Protein AF-A0A535V116-F1 (afdb_monomer_lite)

Secondary structure (DSSP, 8-state):
--SHHHHHHHHHHHHHHHHHHHHHHHHHHHHHHHHHH-TTHHHHHHHHHHS--TTS-HHIIIIIHHHHHHSHHHHHHHHHHHHHHHHHHHHHHHHHHHH-SSSPPHHHHHHHHHHHHHHHHHHHHHHHHHTPPPTTS---TTT-PPPHHHHHHHHHHHHHHHHHHHHHHHHHHTS---S-SSGGGSS--

Sequence (189 aa):
MSRVDGASQTAGTSAGLTGLMGLQAWVWSASVLPKVTSATFLTGFVRFVGTAPPTRPAIYSHLVTPIVLAAPALFAVGALVTELALAVTFIAATLALLRHRGSAPRRVLLAGTVASLIAAGFALNLALLAGDAAPWTLGDPFASGVAIEYLLVGLSLVTAGCAFTTIRASARQHAPARADRDWWMADTA

pLDDT: mean 84.59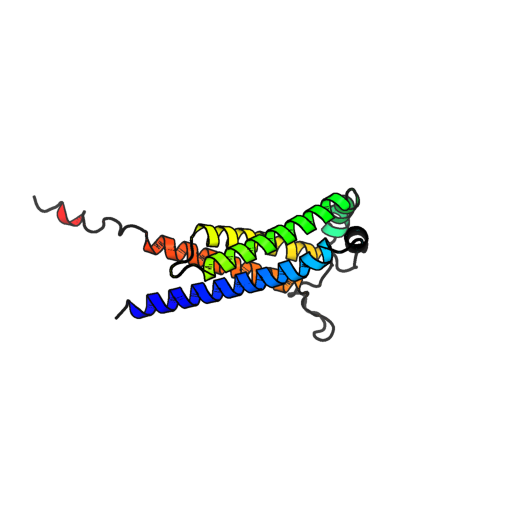, std 13.77, range [46.28, 98.31]

Foldseek 3Di:
DPPVVVVVVQVVLLVVLLVLLVVQLVVLCVVQVCLVPDPCNLVVQLVLLVDADPLQDPCSVPPVSVVCNVPVVVVSVVLNVLSVVLNVLSVVLSVQSVPDPDQRDLVSLVSLLVSLVSQLVSLVVSCNSNSQDDPPDDDDPVPHDHPVSNVSNVSSVVSNVSSVVSSVVVVVVPPPPPPPPPPVVPPDD

Structure (mmCIF, N/CA/C/O backbone):
data_AF-A0A535V116-F1
#
_entry.id   AF-A0A535V116-F1
#
loop_
_atom_site.group_PDB
_atom_site.id
_atom_site.type_symbol
_atom_site.label_atom_id
_atom_site.label_alt_id
_atom_site.label_comp_id
_atom_site.label_asym_id
_atom_site.label_entity_id
_atom_site.label_seq_id
_atom_site.pdbx_PDB_ins_code
_atom_site.Cartn_x
_atom_site.Cartn_y
_atom_site.Cartn_z
_atom_site.occupancy
_atom_site.B_iso_or_equiv
_atom_site.auth_seq_id
_atom_site.auth_comp_id
_atom_site.auth_asym_id
_atom_site.auth_atom_id
_atom_site.pdbx_PDB_model_num
ATOM 1 N N . MET A 1 1 ? -9.828 0.625 41.534 1.00 46.28 1 MET A N 1
ATOM 2 C CA . MET A 1 1 ? -9.164 1.678 40.730 1.00 46.28 1 MET A CA 1
ATOM 3 C C . MET A 1 1 ? -8.655 1.197 39.355 1.00 46.28 1 MET A C 1
ATOM 5 O O . MET A 1 1 ? -7.898 1.926 38.750 1.00 46.28 1 MET A O 1
ATOM 9 N N . SER A 1 2 ? -9.110 0.068 38.778 1.00 53.41 2 SER A N 1
ATOM 10 C CA . SER A 1 2 ? -8.564 -0.472 37.504 1.00 53.41 2 SER A CA 1
ATOM 11 C C . SER A 1 2 ? -9.418 -0.257 36.236 1.00 53.41 2 SER A C 1
ATOM 13 O O . SER A 1 2 ? -9.036 -0.701 35.158 1.00 53.41 2 SER A O 1
ATOM 15 N N . ARG A 1 3 ? -10.596 0.382 36.328 1.00 48.62 3 ARG A N 1
ATOM 16 C CA . ARG A 1 3 ? -11.513 0.554 35.175 1.00 48.62 3 ARG A CA 1
ATOM 17 C C . ARG A 1 3 ? -11.256 1.807 34.335 1.00 48.62 3 ARG A C 1
ATOM 19 O O . ARG A 1 3 ? -11.639 1.824 33.170 1.00 48.62 3 ARG A O 1
ATOM 26 N N . VAL A 1 4 ? -10.632 2.835 34.909 1.00 51.91 4 VAL A N 1
ATOM 27 C CA . VAL A 1 4 ? -10.403 4.121 34.224 1.00 51.91 4 VAL A CA 1
ATOM 28 C C . VAL A 1 4 ? -9.277 4.000 33.189 1.00 51.91 4 VAL A C 1
ATOM 30 O O . VAL A 1 4 ? -9.381 4.574 32.108 1.00 51.91 4 VAL A O 1
ATOM 33 N N . ASP A 1 5 ? -8.282 3.149 33.450 1.00 54.78 5 ASP A N 1
ATOM 34 C CA . ASP A 1 5 ? -7.136 2.943 32.553 1.00 54.78 5 ASP A CA 1
ATOM 35 C C . ASP A 1 5 ? -7.498 2.142 31.291 1.00 54.78 5 ASP A C 1
ATOM 37 O O . ASP A 1 5 ? -6.928 2.349 30.222 1.00 54.78 5 ASP A O 1
ATOM 41 N N . GLY A 1 6 ? -8.491 1.250 31.378 1.00 53.47 6 GLY A N 1
ATOM 42 C CA . GLY A 1 6 ? -8.913 0.429 30.239 1.00 53.47 6 GLY A CA 1
ATOM 43 C C . GLY A 1 6 ? -9.610 1.235 29.138 1.00 53.47 6 GLY A C 1
ATOM 44 O O . GLY A 1 6 ? -9.363 1.009 27.954 1.00 53.47 6 GLY A O 1
ATOM 45 N N . ALA A 1 7 ? -10.455 2.201 29.512 1.00 55.31 7 ALA A N 1
ATOM 46 C CA . ALA A 1 7 ? -11.225 2.994 28.554 1.00 55.31 7 ALA A CA 1
ATOM 47 C C . ALA A 1 7 ? -10.336 3.971 27.763 1.00 55.31 7 ALA A C 1
ATOM 49 O O . ALA A 1 7 ? -10.435 4.042 26.535 1.00 55.31 7 ALA A O 1
ATOM 50 N N . SER A 1 8 ? -9.412 4.661 28.440 1.00 56.56 8 SER A N 1
ATOM 51 C CA . SER A 1 8 ? -8.466 5.594 27.811 1.00 56.56 8 SER A CA 1
ATOM 52 C C . SER A 1 8 ? -7.492 4.879 26.866 1.00 56.56 8 SER A C 1
ATOM 54 O O . SER A 1 8 ? -7.242 5.352 25.756 1.00 56.56 8 SER A O 1
ATOM 56 N N . GLN A 1 9 ? -7.021 3.688 27.245 1.00 58.50 9 GLN A N 1
ATOM 57 C CA . GLN A 1 9 ? -6.108 2.887 26.429 1.00 58.50 9 GLN A CA 1
ATOM 58 C C . GLN A 1 9 ? -6.794 2.307 25.176 1.00 58.50 9 GLN A C 1
ATOM 60 O O . GLN A 1 9 ? -6.197 2.276 24.096 1.00 58.50 9 GLN A O 1
ATOM 65 N N . THR A 1 10 ? -8.076 1.925 25.264 1.00 60.00 10 THR A N 1
ATOM 66 C CA . THR A 1 10 ? -8.848 1.495 24.082 1.00 60.00 10 THR A CA 1
ATOM 67 C C . THR A 1 10 ? -9.146 2.638 23.109 1.00 60.00 10 THR A C 1
ATOM 69 O O . THR A 1 10 ? -9.012 2.443 21.901 1.00 60.00 10 THR A O 1
ATOM 72 N N . ALA A 1 11 ? -9.469 3.835 23.612 1.00 58.94 11 ALA A N 1
ATOM 73 C CA . ALA A 1 11 ? -9.757 5.008 22.786 1.00 58.94 11 ALA A CA 1
ATOM 74 C C . ALA A 1 11 ? -8.509 5.540 22.052 1.00 58.94 11 ALA A C 1
ATOM 76 O O . ALA A 1 11 ? -8.579 5.875 20.866 1.00 58.94 11 ALA A O 1
ATOM 77 N N . GLY A 1 12 ? -7.349 5.558 22.721 1.00 61.91 12 GLY A N 1
ATOM 78 C CA . GLY A 1 12 ? -6.074 5.936 22.099 1.00 61.91 12 GLY A CA 1
ATOM 79 C C . GLY A 1 12 ? -5.654 4.976 20.980 1.00 61.91 12 GLY A C 1
ATOM 80 O O . GLY A 1 12 ? -5.232 5.409 19.908 1.00 61.91 12 GLY A O 1
ATOM 81 N N . THR A 1 13 ? -5.863 3.671 21.185 1.00 72.12 13 THR A N 1
ATOM 82 C CA . THR A 1 13 ? -5.554 2.634 20.183 1.00 72.12 13 THR A CA 1
ATOM 83 C C . THR A 1 13 ? -6.445 2.757 18.942 1.00 72.12 13 THR A C 1
ATOM 85 O O . THR A 1 13 ? -5.958 2.647 17.815 1.00 72.12 13 THR A O 1
ATOM 88 N N . SER A 1 14 ? -7.742 3.044 19.118 1.00 77.62 14 SER A N 1
ATOM 89 C CA . SER A 1 14 ? -8.665 3.226 17.992 1.00 77.62 14 SER A CA 1
ATOM 90 C C . SER A 1 14 ? -8.396 4.506 17.202 1.00 77.62 14 SER A C 1
ATOM 92 O O . SER A 1 14 ? -8.470 4.480 15.975 1.00 77.62 14 SER A O 1
ATOM 94 N N . ALA A 1 15 ? -8.046 5.611 17.871 1.00 86.69 15 ALA A N 1
ATOM 95 C CA . ALA A 1 15 ? -7.714 6.868 17.202 1.00 86.69 15 ALA A CA 1
ATOM 96 C C . ALA A 1 15 ? -6.428 6.740 16.371 1.00 86.69 15 ALA A C 1
ATOM 98 O O . ALA A 1 15 ? -6.422 7.102 15.195 1.00 86.69 15 ALA A O 1
ATOM 99 N N . GLY A 1 16 ? -5.375 6.141 16.943 1.00 90.88 16 GLY A N 1
ATOM 100 C CA . GLY A 1 16 ? -4.120 5.887 16.232 1.00 90.88 16 GLY A CA 1
ATOM 101 C C . GLY A 1 16 ? -4.317 5.004 15.000 1.00 90.88 16 GLY A C 1
ATOM 102 O O . GLY A 1 16 ? -3.871 5.358 13.911 1.00 90.88 16 GLY A O 1
ATOM 103 N N . LEU A 1 17 ? -5.058 3.898 15.132 1.00 92.75 17 LEU A N 1
ATOM 104 C CA . LEU A 1 17 ? -5.332 3.012 13.999 1.00 92.75 17 LEU A CA 1
ATOM 105 C C . LEU A 1 17 ? -6.174 3.691 12.911 1.00 92.75 17 LEU A C 1
ATOM 107 O O . LEU A 1 17 ? -5.908 3.506 11.726 1.00 92.75 17 LEU A O 1
ATOM 111 N N . THR A 1 18 ? -7.157 4.502 13.306 1.00 94.56 18 THR A N 1
ATOM 112 C CA . THR A 1 18 ? -7.961 5.292 12.362 1.00 94.56 18 THR A CA 1
ATOM 113 C C . THR A 1 18 ? -7.086 6.286 11.602 1.00 94.56 18 THR A C 1
ATOM 115 O O . THR A 1 18 ? -7.211 6.393 10.387 1.00 94.56 18 THR A O 1
ATOM 118 N N . GLY A 1 19 ? -6.163 6.963 12.292 1.00 95.69 19 GLY A N 1
ATOM 119 C CA . GLY A 1 19 ? -5.195 7.865 11.668 1.00 95.69 19 GLY A CA 1
ATOM 120 C C . GLY A 1 19 ? -4.280 7.149 10.674 1.00 95.69 19 GLY A C 1
ATOM 121 O O . GLY A 1 19 ? -4.116 7.618 9.552 1.00 95.69 19 GLY A O 1
ATOM 122 N N . LEU A 1 20 ? -3.745 5.981 11.044 1.00 96.44 20 LEU A N 1
ATOM 123 C CA . LEU A 1 20 ? -2.908 5.162 10.160 1.00 96.44 20 LEU A CA 1
ATOM 124 C C . LEU A 1 20 ? -3.665 4.708 8.903 1.00 96.44 20 LEU A C 1
ATOM 126 O O . LEU A 1 20 ? -3.156 4.845 7.792 1.00 96.44 20 LEU A O 1
ATOM 130 N N . MET A 1 21 ? -4.893 4.203 9.062 1.00 96.31 21 MET A N 1
ATOM 131 C CA . MET A 1 21 ? -5.732 3.806 7.926 1.00 96.31 21 MET A CA 1
ATOM 132 C C . MET A 1 21 ? -6.120 5.005 7.057 1.00 96.31 21 MET A C 1
ATOM 134 O O . MET A 1 21 ? -6.103 4.889 5.834 1.00 96.31 21 MET A O 1
ATOM 138 N N . GLY A 1 22 ? -6.405 6.160 7.663 1.00 97.00 22 GLY A N 1
ATOM 139 C CA . GLY A 1 22 ? -6.722 7.392 6.944 1.00 97.00 22 GLY A CA 1
ATOM 140 C C . GLY A 1 22 ? -5.535 7.925 6.145 1.00 97.00 22 GLY A C 1
ATOM 141 O O . GLY A 1 22 ? -5.697 8.339 4.999 1.00 97.00 22 GLY A O 1
ATOM 142 N N . LEU A 1 23 ? -4.327 7.847 6.705 1.00 97.69 23 LEU A N 1
ATOM 143 C CA . LEU A 1 23 ? -3.102 8.208 5.996 1.00 97.69 23 LEU A CA 1
ATOM 144 C C . LEU A 1 23 ? -2.860 7.278 4.803 1.00 97.69 23 LEU A C 1
ATOM 146 O O . LEU A 1 23 ? -2.592 7.754 3.703 1.00 97.69 23 LEU A O 1
ATOM 150 N N . GLN A 1 24 ? -3.009 5.963 4.989 1.00 97.62 24 GLN A N 1
ATOM 151 C CA . GLN A 1 24 ? -2.906 5.013 3.880 1.00 97.62 24 GLN A CA 1
ATOM 152 C C . GLN A 1 24 ? -3.973 5.270 2.810 1.00 97.62 24 GLN A C 1
ATOM 154 O O . GLN A 1 24 ? -3.652 5.290 1.624 1.00 97.62 24 GLN A O 1
ATOM 159 N N . ALA A 1 25 ? -5.221 5.533 3.209 1.00 97.50 25 ALA A N 1
ATOM 160 C CA . ALA A 1 25 ? -6.294 5.904 2.291 1.00 97.50 25 ALA A CA 1
ATOM 161 C C . ALA A 1 25 ? -5.900 7.103 1.421 1.00 97.50 25 ALA A C 1
ATOM 163 O O . ALA A 1 25 ? -6.076 7.062 0.203 1.00 97.50 25 ALA A O 1
ATOM 164 N N . TRP A 1 26 ? -5.327 8.141 2.034 1.00 97.50 26 TRP A N 1
ATOM 165 C CA . TRP A 1 26 ? -4.846 9.317 1.319 1.00 97.50 26 TRP A CA 1
ATOM 166 C C . TRP A 1 26 ? -3.710 8.979 0.346 1.00 97.50 26 TRP A C 1
ATOM 168 O O . TRP A 1 26 ? -3.831 9.310 -0.832 1.00 97.50 26 TRP A O 1
ATOM 178 N N . VAL A 1 27 ? -2.657 8.274 0.784 1.00 96.69 27 VAL A N 1
ATOM 179 C CA . VAL A 1 27 ? -1.508 7.960 -0.086 1.00 96.69 27 VAL A CA 1
ATOM 180 C C . VAL A 1 27 ? -1.918 7.100 -1.282 1.00 96.69 27 VAL A C 1
ATOM 182 O O . VAL A 1 27 ? -1.585 7.434 -2.419 1.00 96.69 27 VAL A O 1
ATOM 185 N N . TRP A 1 28 ? -2.665 6.016 -1.056 1.00 96.75 28 TRP A N 1
ATOM 186 C CA . TRP A 1 28 ? -3.085 5.130 -2.146 1.00 96.75 28 TRP A CA 1
ATOM 187 C C . TRP A 1 28 ? -4.027 5.845 -3.121 1.00 96.75 28 TRP A C 1
ATOM 189 O O . TRP A 1 28 ? -3.898 5.666 -4.330 1.00 96.75 28 TRP A O 1
ATOM 199 N N . SER A 1 29 ? -4.907 6.725 -2.629 1.00 97.06 29 SER A N 1
ATOM 200 C CA . SER A 1 29 ? -5.761 7.555 -3.492 1.00 97.06 29 SER A CA 1
ATOM 201 C C . SER A 1 29 ? -4.942 8.548 -4.320 1.00 97.06 29 SER A C 1
ATOM 203 O O . SER A 1 29 ? -5.137 8.655 -5.529 1.00 97.06 29 SER A O 1
ATOM 205 N N . ALA A 1 30 ? -4.001 9.253 -3.688 1.00 95.81 30 ALA A N 1
ATOM 206 C CA . ALA A 1 30 ? -3.132 10.218 -4.356 1.00 95.81 30 ALA A CA 1
ATOM 207 C C . ALA A 1 30 ? -2.232 9.555 -5.414 1.00 95.81 30 ALA A C 1
ATOM 209 O O . ALA A 1 30 ? -1.964 10.160 -6.448 1.00 95.81 30 ALA A O 1
ATOM 210 N N . SER A 1 31 ? -1.814 8.306 -5.184 1.00 93.75 31 SER A N 1
ATOM 211 C CA . SER A 1 31 ? -1.026 7.513 -6.134 1.00 93.75 31 SER A CA 1
ATOM 212 C C . SER A 1 31 ? -1.856 7.017 -7.326 1.00 93.75 31 SER A C 1
ATOM 214 O O . SER A 1 31 ? -1.404 7.094 -8.471 1.00 93.75 31 SER A O 1
ATOM 216 N N . VAL A 1 32 ? -3.082 6.533 -7.083 1.00 94.94 32 VAL A N 1
ATOM 217 C CA . VAL A 1 32 ? -3.891 5.875 -8.122 1.00 94.94 32 VAL A CA 1
ATOM 218 C C . VAL A 1 32 ? -4.666 6.856 -9.003 1.00 94.94 32 VAL A C 1
ATOM 220 O O . VAL A 1 32 ? -4.803 6.622 -10.204 1.00 94.94 32 VAL A O 1
ATOM 223 N N . LEU A 1 33 ? -5.155 7.973 -8.450 1.00 94.62 33 LEU A N 1
ATOM 224 C CA . LEU A 1 33 ? -6.002 8.921 -9.186 1.00 94.62 33 LEU A CA 1
ATOM 225 C C . LEU A 1 33 ? -5.336 9.464 -10.464 1.00 94.62 33 LEU A C 1
ATOM 227 O O . LEU A 1 33 ? -5.988 9.427 -11.510 1.00 94.62 33 LEU A O 1
ATOM 231 N N . PRO A 1 34 ? -4.055 9.888 -10.455 1.00 93.75 34 PRO A N 1
ATOM 232 C CA . PRO A 1 34 ? -3.377 10.326 -11.676 1.00 93.75 34 PRO A CA 1
ATOM 233 C C . PRO A 1 34 ? -3.198 9.205 -12.707 1.00 93.75 34 PRO A C 1
ATOM 235 O O . PRO A 1 34 ? -3.152 9.470 -13.905 1.00 93.75 34 PRO A O 1
ATOM 238 N N . LYS A 1 35 ? -3.090 7.945 -12.266 1.00 92.38 35 LYS A N 1
ATOM 239 C CA . LYS A 1 35 ? -2.903 6.788 -13.156 1.00 92.38 35 LYS A CA 1
ATOM 240 C C . LYS A 1 35 ? -4.200 6.420 -13.870 1.00 92.38 35 LYS A C 1
ATOM 242 O O . LYS A 1 35 ? -4.166 6.115 -15.056 1.00 92.38 35 LYS A O 1
ATOM 247 N N . VAL A 1 36 ? -5.335 6.505 -13.172 1.00 91.25 36 VAL A N 1
ATOM 248 C CA . VAL A 1 36 ? -6.669 6.243 -13.744 1.00 91.25 36 VAL A CA 1
ATOM 249 C C . VAL A 1 36 ? -7.048 7.289 -14.794 1.00 91.25 36 VAL A C 1
ATOM 251 O O . VAL A 1 36 ? -7.691 6.954 -15.785 1.00 91.25 36 VAL A O 1
ATOM 254 N N . THR A 1 37 ? -6.656 8.549 -14.601 1.00 91.31 37 THR A N 1
ATOM 255 C CA . THR A 1 37 ? -6.991 9.643 -15.527 1.00 91.31 37 THR A CA 1
ATOM 256 C C . THR A 1 37 ? -5.973 9.827 -16.653 1.00 91.31 37 THR A C 1
ATOM 258 O O . THR A 1 37 ? -6.230 10.575 -17.597 1.00 91.31 37 THR A O 1
ATOM 261 N N . SER A 1 38 ? -4.823 9.151 -16.588 1.00 91.69 38 SER A N 1
ATOM 262 C CA . SER A 1 38 ? -3.748 9.310 -17.563 1.00 91.69 38 SER A CA 1
ATOM 263 C C . SER A 1 38 ? -3.908 8.387 -18.771 1.00 91.69 38 SER A C 1
ATOM 265 O O . SER A 1 38 ? -3.811 7.165 -18.666 1.00 91.69 38 SER A O 1
ATOM 267 N N . ALA A 1 39 ? -4.008 8.987 -19.960 1.00 88.56 39 ALA A N 1
ATOM 268 C CA . ALA A 1 39 ? -3.943 8.264 -21.232 1.00 88.56 39 ALA A CA 1
ATOM 269 C C . ALA A 1 39 ? -2.557 7.643 -21.510 1.00 88.56 39 ALA A C 1
ATOM 271 O O . ALA A 1 39 ? -2.424 6.786 -22.381 1.00 88.56 39 ALA A O 1
ATOM 272 N N . THR A 1 40 ? -1.512 8.063 -20.788 1.00 92.19 40 THR A N 1
ATOM 273 C CA . THR A 1 40 ? -0.124 7.631 -21.012 1.00 92.19 40 THR A CA 1
ATOM 274 C C . THR A 1 40 ? 0.389 6.654 -19.957 1.00 92.19 40 THR A C 1
ATOM 276 O O . THR A 1 40 ? 1.545 6.236 -20.041 1.00 92.19 40 THR A O 1
ATOM 279 N N . PHE A 1 41 ? -0.448 6.243 -18.995 1.00 90.56 41 PHE A N 1
ATOM 280 C CA . PHE A 1 41 ? -0.046 5.345 -17.909 1.00 90.56 41 PHE A CA 1
ATOM 281 C C . PHE A 1 41 ? 0.588 4.048 -18.423 1.00 90.56 41 PHE A C 1
ATOM 283 O O . PHE A 1 41 ? 1.672 3.688 -17.975 1.00 90.56 41 PHE A O 1
ATOM 290 N N . LEU A 1 42 ? -0.030 3.384 -19.407 1.00 90.44 42 LEU A N 1
ATOM 291 C CA . LEU A 1 42 ? 0.494 2.130 -19.958 1.00 90.44 42 LEU A CA 1
ATOM 292 C C . LEU A 1 42 ? 1.893 2.310 -20.567 1.00 90.44 42 LEU A C 1
ATOM 294 O O . LEU A 1 42 ? 2.805 1.540 -20.271 1.00 90.44 42 LEU A O 1
ATOM 298 N N . THR A 1 43 ? 2.082 3.350 -21.379 1.00 91.19 43 THR A N 1
ATOM 299 C CA . THR A 1 43 ? 3.380 3.658 -21.993 1.00 91.19 43 THR A CA 1
ATOM 300 C C . THR A 1 43 ? 4.428 4.009 -20.935 1.00 91.19 43 THR A C 1
ATOM 302 O O . THR A 1 43 ? 5.577 3.578 -21.033 1.00 91.19 43 THR A O 1
ATOM 305 N N . GLY A 1 44 ? 4.034 4.753 -19.897 1.00 90.12 44 GLY A N 1
ATOM 306 C CA . GLY A 1 44 ? 4.884 5.057 -18.747 1.00 90.12 44 GLY A CA 1
ATOM 307 C C . GLY A 1 44 ? 5.283 3.804 -17.965 1.00 90.12 44 GLY A C 1
ATOM 308 O O . GLY A 1 44 ? 6.455 3.644 -17.637 1.00 90.12 44 GLY A O 1
ATOM 309 N N . PHE A 1 45 ? 4.344 2.883 -17.742 1.00 89.88 45 PHE A N 1
ATOM 310 C CA . PHE A 1 45 ? 4.577 1.616 -17.051 1.00 89.88 45 PHE A CA 1
ATOM 311 C C . PHE A 1 45 ? 5.553 0.718 -17.818 1.00 89.88 45 PHE A C 1
ATOM 313 O O . PHE A 1 45 ? 6.522 0.231 -17.241 1.00 89.88 45 PHE A O 1
ATOM 320 N N . VAL A 1 46 ? 5.353 0.550 -19.131 1.00 89.94 46 VAL A N 1
ATOM 321 C CA . VAL A 1 46 ? 6.281 -0.204 -19.995 1.00 89.94 46 VAL A CA 1
ATOM 322 C C . VAL A 1 46 ? 7.685 0.381 -19.911 1.00 89.94 46 VAL A C 1
ATOM 324 O O . VAL A 1 46 ? 8.651 -0.362 -19.742 1.00 89.94 46 VAL A O 1
ATOM 327 N N . ARG A 1 47 ? 7.803 1.713 -19.998 1.00 90.25 47 ARG A N 1
ATOM 328 C CA . ARG A 1 47 ? 9.094 2.395 -19.883 1.00 90.25 47 ARG A CA 1
ATOM 329 C C . ARG A 1 47 ? 9.730 2.135 -18.522 1.00 90.25 47 ARG A C 1
ATOM 331 O O . ARG A 1 47 ? 10.877 1.719 -18.492 1.00 90.25 47 ARG A O 1
ATOM 338 N N . PHE A 1 48 ? 8.987 2.321 -17.434 1.00 88.00 48 PHE A N 1
ATOM 339 C CA . PHE A 1 48 ? 9.460 2.104 -16.066 1.00 88.00 48 PHE A CA 1
ATOM 340 C C . PHE A 1 48 ? 9.996 0.680 -15.846 1.00 88.00 48 PHE A C 1
ATOM 342 O O . PHE A 1 48 ? 11.097 0.494 -15.327 1.00 88.00 48 PHE A O 1
ATOM 349 N N . VAL A 1 49 ? 9.257 -0.334 -16.303 1.00 87.00 49 VAL A N 1
ATOM 350 C CA . VAL A 1 49 ? 9.680 -1.739 -16.208 1.00 87.00 49 VAL A CA 1
ATOM 351 C C . VAL A 1 49 ? 10.895 -2.012 -17.101 1.00 87.00 49 VAL A C 1
ATOM 353 O O . VAL A 1 49 ? 11.827 -2.702 -16.682 1.00 87.00 49 VAL A O 1
ATOM 356 N N . GLY A 1 50 ? 10.885 -1.486 -18.328 1.00 84.69 50 GLY A N 1
ATOM 357 C CA . GLY A 1 50 ? 11.907 -1.738 -19.343 1.00 84.69 50 GLY A CA 1
ATOM 358 C C . GLY A 1 50 ? 13.236 -1.032 -19.087 1.00 84.69 50 GLY A C 1
ATOM 359 O O . GLY A 1 50 ? 14.284 -1.553 -19.459 1.00 84.69 50 GLY A O 1
ATOM 360 N N . THR A 1 51 ? 13.231 0.119 -18.415 1.00 83.81 51 THR A N 1
ATOM 361 C CA . THR A 1 51 ? 14.462 0.776 -17.971 1.00 83.81 51 THR A CA 1
ATOM 362 C C . THR A 1 51 ? 14.970 0.061 -16.730 1.00 83.81 51 THR A C 1
ATOM 364 O O . THR A 1 51 ? 14.369 0.194 -15.669 1.00 83.81 51 THR A O 1
ATOM 367 N N . ALA A 1 52 ? 16.037 -0.729 -16.862 1.00 69.44 52 ALA A N 1
ATOM 368 C CA . ALA A 1 52 ? 16.675 -1.409 -15.739 1.00 69.44 52 ALA A CA 1
ATOM 369 C C . ALA A 1 52 ? 17.741 -0.500 -15.105 1.00 69.44 52 ALA A C 1
ATOM 371 O O . ALA A 1 52 ? 18.801 -0.312 -15.707 1.00 69.44 52 ALA A O 1
ATOM 372 N N . PRO A 1 53 ? 17.494 0.079 -13.916 1.00 80.50 53 PRO A N 1
ATOM 373 C CA . PRO A 1 53 ? 18.541 0.773 -13.190 1.00 80.50 53 PRO A CA 1
ATOM 374 C C . PRO A 1 53 ? 19.596 -0.239 -12.716 1.00 80.50 53 PRO A C 1
ATOM 376 O O . PRO A 1 53 ? 19.255 -1.385 -12.406 1.00 80.50 53 PRO A O 1
ATOM 379 N N . PRO A 1 54 ? 20.873 0.166 -12.627 1.00 75.19 54 PRO A N 1
ATOM 380 C CA . PRO A 1 54 ? 21.978 -0.730 -12.271 1.00 75.19 54 PRO A CA 1
ATOM 381 C C . PRO A 1 54 ? 21.857 -1.334 -10.862 1.00 75.19 54 PRO A C 1
ATOM 383 O O . PRO A 1 54 ? 22.473 -2.353 -10.570 1.00 75.19 54 PRO A O 1
ATOM 386 N N . THR A 1 55 ? 21.048 -0.730 -9.996 1.00 81.69 55 THR A N 1
ATOM 387 C CA . THR A 1 55 ? 20.778 -1.158 -8.618 1.00 81.69 55 THR A CA 1
ATOM 388 C C . THR A 1 55 ? 19.610 -2.142 -8.494 1.00 81.69 55 THR A C 1
ATOM 390 O O . THR A 1 55 ? 19.376 -2.679 -7.411 1.00 81.69 55 THR A O 1
ATOM 393 N N . ARG A 1 56 ? 18.869 -2.414 -9.580 1.00 85.06 56 ARG A N 1
ATOM 394 C CA . ARG A 1 56 ? 17.761 -3.381 -9.582 1.00 85.06 56 ARG A CA 1
ATOM 395 C C . ARG A 1 56 ? 18.288 -4.794 -9.279 1.00 85.06 56 ARG A C 1
ATOM 397 O O . ARG A 1 56 ? 19.223 -5.242 -9.947 1.00 85.06 56 ARG A O 1
ATOM 404 N N . PRO A 1 57 ? 17.673 -5.552 -8.347 1.00 84.88 57 PRO A N 1
ATOM 405 C CA . PRO A 1 57 ? 18.081 -6.926 -8.072 1.00 84.88 57 PRO A CA 1
ATOM 406 C C . PRO A 1 57 ? 18.034 -7.806 -9.327 1.00 84.88 57 PRO A C 1
ATOM 408 O O . PRO A 1 57 ? 17.077 -7.751 -10.101 1.00 84.88 57 PRO A O 1
ATOM 411 N N . ALA A 1 58 ? 19.024 -8.689 -9.486 1.00 86.25 58 ALA A N 1
ATOM 412 C CA . ALA A 1 58 ? 19.171 -9.532 -10.675 1.00 86.25 58 ALA A CA 1
ATOM 413 C C . ALA A 1 58 ? 17.912 -10.365 -10.993 1.00 86.25 58 ALA A C 1
ATOM 415 O O . ALA A 1 58 ? 17.547 -10.514 -12.156 1.00 86.25 58 ALA A O 1
ATOM 416 N N . ILE A 1 59 ? 17.191 -10.847 -9.973 1.00 85.50 59 ILE A N 1
ATOM 417 C CA . ILE A 1 59 ? 15.937 -11.595 -10.165 1.00 85.50 59 ILE A CA 1
ATOM 418 C C . ILE A 1 59 ? 14.854 -10.767 -10.873 1.00 85.50 59 ILE A C 1
ATOM 420 O O . ILE A 1 59 ? 14.112 -11.299 -11.699 1.00 85.50 59 ILE A O 1
ATOM 424 N N . TYR A 1 60 ? 14.789 -9.458 -10.615 1.00 84.94 60 TYR A N 1
ATOM 425 C CA . TYR A 1 60 ? 13.852 -8.584 -11.312 1.00 84.94 60 TYR A CA 1
ATOM 426 C C . TYR A 1 60 ? 14.270 -8.416 -12.769 1.00 84.94 60 TYR A C 1
ATOM 428 O O . TYR A 1 60 ? 13.442 -8.584 -13.655 1.00 84.94 60 TYR A O 1
ATOM 436 N N . SER A 1 61 ? 15.555 -8.180 -13.026 1.00 83.31 61 SER A N 1
ATOM 437 C CA . SER A 1 61 ? 16.079 -7.997 -14.383 1.00 83.31 61 SER A CA 1
ATOM 438 C C . SER A 1 61 ? 15.979 -9.258 -15.251 1.00 83.31 61 SER A C 1
ATOM 440 O O . SER A 1 61 ? 15.666 -9.158 -16.434 1.00 83.31 61 SER A O 1
ATOM 442 N N . HIS A 1 62 ? 16.215 -10.445 -14.685 1.00 85.56 62 HIS A N 1
ATOM 443 C CA . HIS A 1 62 ? 16.281 -11.698 -15.447 1.00 85.56 62 HIS A CA 1
ATOM 444 C C . HIS A 1 62 ? 14.963 -12.467 -15.527 1.00 85.56 62 HIS A C 1
ATOM 446 O O . HIS A 1 62 ? 14.803 -13.277 -16.435 1.00 85.56 62 HIS A O 1
ATOM 452 N N . LEU A 1 63 ? 14.036 -12.249 -14.592 1.00 84.81 63 LEU A N 1
ATOM 453 C CA . LEU A 1 63 ? 12.821 -13.060 -14.491 1.00 84.81 63 LEU A CA 1
ATOM 454 C C . LEU A 1 63 ? 11.563 -12.195 -14.523 1.00 84.81 63 LEU A C 1
ATOM 456 O O . LEU A 1 63 ? 10.708 -12.386 -15.385 1.00 84.81 63 LEU A O 1
ATOM 460 N N . VAL A 1 64 ? 11.462 -11.204 -13.636 1.00 82.31 64 VAL A N 1
ATOM 461 C CA . VAL A 1 64 ? 10.246 -10.381 -13.525 1.00 82.31 64 VAL A CA 1
ATOM 462 C C . VAL A 1 64 ? 10.069 -9.482 -14.748 1.00 82.31 64 VAL A C 1
ATOM 464 O O . VAL A 1 64 ? 9.003 -9.482 -15.354 1.00 82.31 64 VAL A O 1
ATOM 467 N N . THR A 1 65 ? 11.105 -8.750 -15.157 1.00 84.69 65 THR A N 1
ATOM 468 C CA . THR A 1 65 ? 11.051 -7.819 -16.290 1.00 84.69 65 THR A CA 1
ATOM 469 C C . THR A 1 65 ? 10.648 -8.521 -17.595 1.00 84.69 65 THR A C 1
ATOM 471 O O . THR A 1 65 ? 9.693 -8.050 -18.209 1.00 84.69 65 THR A O 1
ATOM 474 N N . PRO A 1 66 ? 11.253 -9.654 -18.014 1.00 86.06 66 PRO A N 1
ATOM 475 C CA . PRO A 1 66 ? 10.816 -10.364 -19.220 1.00 86.06 66 PRO A CA 1
ATOM 476 C C . PRO A 1 66 ? 9.350 -10.810 -19.178 1.00 86.06 66 PRO A C 1
ATOM 478 O O . PRO A 1 66 ? 8.631 -10.633 -20.158 1.00 86.06 66 PRO A O 1
ATOM 481 N N . ILE A 1 67 ? 8.882 -11.337 -18.040 1.00 88.75 67 ILE A N 1
ATOM 482 C CA . ILE A 1 67 ? 7.487 -11.776 -17.875 1.00 88.75 67 ILE A CA 1
ATOM 483 C C . ILE A 1 67 ? 6.530 -10.584 -17.959 1.00 88.75 67 ILE A C 1
ATOM 485 O O . ILE A 1 67 ? 5.521 -10.642 -18.660 1.00 88.75 67 ILE A O 1
ATOM 489 N N . VAL A 1 68 ? 6.854 -9.485 -17.274 1.00 85.75 68 VAL A N 1
ATOM 490 C CA . VAL A 1 68 ? 6.024 -8.275 -17.279 1.00 85.75 68 VAL A CA 1
ATOM 491 C C . VAL A 1 68 ? 5.983 -7.651 -18.673 1.00 85.75 68 VAL A C 1
ATOM 493 O O . VAL A 1 68 ? 4.916 -7.250 -19.132 1.00 85.75 68 VAL A O 1
ATOM 496 N N . LEU A 1 69 ? 7.115 -7.615 -19.381 1.00 88.12 69 LEU A N 1
ATOM 497 C C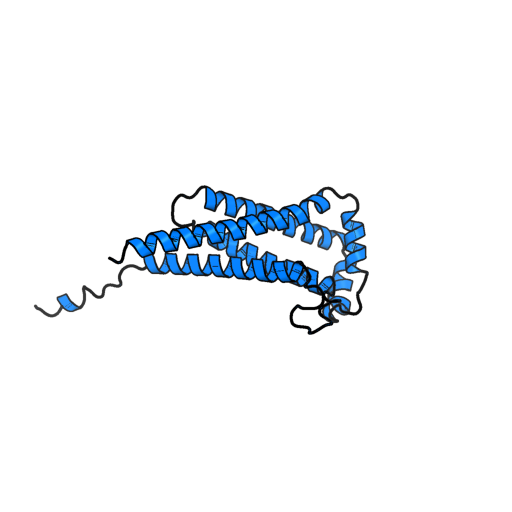A . LEU A 1 69 ? 7.200 -7.079 -20.741 1.00 88.12 69 LEU A CA 1
ATOM 498 C C . LEU A 1 69 ? 6.563 -7.986 -21.803 1.00 88.12 69 LEU A C 1
ATOM 500 O O . LEU A 1 69 ? 6.237 -7.492 -22.879 1.00 88.12 69 LEU A O 1
ATOM 504 N N . ALA A 1 70 ? 6.325 -9.269 -21.514 1.00 91.50 70 ALA A N 1
ATOM 505 C CA . ALA A 1 70 ? 5.564 -10.147 -22.404 1.00 91.50 70 ALA A CA 1
ATOM 506 C C . ALA A 1 70 ? 4.069 -9.779 -22.454 1.00 91.50 70 ALA A C 1
ATOM 508 O O . ALA A 1 70 ? 3.409 -10.002 -23.467 1.00 91.50 70 ALA A O 1
ATOM 509 N N . ALA A 1 71 ? 3.529 -9.198 -21.377 1.00 91.31 71 ALA A N 1
ATOM 510 C CA . ALA A 1 71 ? 2.127 -8.787 -21.294 1.00 91.31 71 ALA A CA 1
ATOM 511 C C . ALA A 1 71 ? 1.939 -7.504 -20.455 1.00 91.31 71 ALA A C 1
ATOM 513 O O . ALA A 1 71 ? 1.226 -7.512 -19.446 1.00 91.31 71 ALA A O 1
ATOM 514 N N . PRO A 1 72 ? 2.532 -6.366 -20.860 1.00 88.25 72 PRO A N 1
ATOM 515 C CA . PRO A 1 72 ? 2.633 -5.186 -20.005 1.00 88.25 72 PRO A CA 1
ATOM 516 C C . PRO A 1 72 ? 1.279 -4.568 -19.670 1.00 88.25 72 PRO A C 1
ATOM 518 O O . PRO A 1 72 ? 1.106 -4.035 -18.579 1.00 88.25 72 PRO A O 1
ATOM 521 N N . ALA A 1 73 ? 0.298 -4.680 -20.570 1.00 89.31 73 ALA A N 1
ATOM 522 C CA . ALA A 1 73 ? -1.059 -4.205 -20.322 1.00 89.31 73 ALA A CA 1
ATOM 523 C C . ALA A 1 73 ? -1.731 -4.946 -19.158 1.00 89.31 73 ALA A C 1
ATOM 525 O O . ALA A 1 73 ? -2.358 -4.304 -18.320 1.00 89.31 73 ALA A O 1
ATOM 526 N N . LEU A 1 74 ? -1.557 -6.270 -19.057 1.00 91.69 74 LEU A N 1
ATOM 527 C CA . LEU A 1 74 ? -2.142 -7.060 -17.969 1.00 91.69 74 LEU A CA 1
ATOM 528 C C . LEU A 1 74 ? -1.540 -6.671 -16.618 1.00 91.69 74 LEU A C 1
ATOM 530 O O . LEU A 1 74 ? -2.275 -6.462 -15.656 1.00 91.69 74 LEU A O 1
ATOM 534 N N . PHE A 1 75 ? -0.216 -6.519 -16.552 1.00 90.81 75 PHE A N 1
ATOM 535 C CA . PHE A 1 75 ? 0.466 -6.118 -15.321 1.00 90.81 75 PHE A CA 1
ATOM 536 C C . PHE A 1 75 ? 0.183 -4.664 -14.937 1.00 90.81 75 PHE A C 1
ATOM 538 O O . PHE A 1 75 ? -0.042 -4.392 -13.760 1.00 90.81 75 PHE A O 1
ATOM 545 N N . ALA A 1 76 ? 0.124 -3.745 -15.904 1.00 91.56 76 ALA A N 1
ATOM 546 C CA . ALA A 1 76 ? -0.244 -2.353 -15.657 1.00 91.56 76 ALA A CA 1
ATOM 547 C C . ALA A 1 76 ? -1.674 -2.245 -15.107 1.00 91.56 76 ALA A C 1
ATOM 549 O O . ALA A 1 76 ? -1.903 -1.572 -14.104 1.00 91.56 76 ALA A O 1
ATOM 550 N N . VAL A 1 77 ? -2.632 -2.948 -15.723 1.00 92.69 77 VAL A N 1
ATOM 551 C CA . VAL A 1 77 ? -4.020 -3.002 -15.242 1.00 92.69 77 VAL A CA 1
ATOM 552 C C . VAL A 1 77 ? -4.090 -3.668 -13.869 1.00 92.69 77 VAL A C 1
ATOM 554 O O . VAL A 1 77 ? -4.769 -3.154 -12.988 1.00 92.69 77 VAL A O 1
ATOM 557 N N . GLY A 1 78 ? -3.357 -4.760 -13.643 1.00 94.56 78 GLY A N 1
ATOM 558 C CA . GLY A 1 78 ? -3.293 -5.427 -12.342 1.00 94.56 78 GLY A CA 1
ATOM 559 C C . GLY A 1 78 ? -2.749 -4.521 -11.234 1.00 94.56 78 GLY A C 1
ATOM 560 O O . GLY A 1 78 ? -3.338 -4.453 -10.154 1.00 94.56 78 GLY A O 1
ATOM 561 N N . ALA A 1 79 ? -1.676 -3.776 -11.511 1.00 92.62 79 ALA A N 1
ATOM 562 C CA . ALA A 1 79 ? -1.127 -2.774 -10.601 1.00 92.62 79 ALA A CA 1
ATOM 563 C C . ALA A 1 79 ? -2.158 -1.674 -10.299 1.00 92.62 79 ALA A C 1
ATOM 565 O O . ALA A 1 79 ? -2.420 -1.382 -9.135 1.00 92.62 79 ALA A O 1
ATOM 566 N N . LEU A 1 80 ? -2.815 -1.140 -11.333 1.00 94.50 80 LEU A N 1
ATOM 567 C CA . LEU A 1 80 ? -3.842 -0.105 -11.192 1.00 94.50 80 LEU A CA 1
ATOM 568 C C . LEU A 1 80 ? -5.034 -0.577 -10.345 1.00 94.50 80 LEU A C 1
ATOM 570 O O . LEU A 1 80 ? -5.465 0.120 -9.429 1.00 94.50 80 LEU A O 1
ATOM 574 N N . VAL A 1 81 ? -5.550 -1.776 -10.630 1.00 96.12 81 VAL A N 1
ATOM 575 C CA . VAL A 1 81 ? -6.654 -2.394 -9.883 1.00 96.12 81 VAL A CA 1
ATOM 576 C C . VAL A 1 81 ? -6.256 -2.632 -8.429 1.00 96.12 81 VAL A C 1
ATOM 578 O O . VAL A 1 81 ? -7.058 -2.375 -7.534 1.00 96.12 81 VAL A O 1
ATOM 581 N N . THR A 1 82 ? -5.024 -3.080 -8.181 1.00 96.12 82 THR A N 1
ATOM 582 C CA . THR A 1 82 ? -4.513 -3.308 -6.823 1.00 96.12 82 THR A CA 1
ATOM 583 C C . THR A 1 82 ? -4.458 -2.004 -6.032 1.00 96.12 82 THR A C 1
ATOM 585 O O . THR A 1 82 ? -5.005 -1.939 -4.934 1.00 96.12 82 THR A O 1
ATOM 588 N N . GLU A 1 83 ? -3.872 -0.944 -6.594 1.00 95.81 83 GLU A N 1
ATOM 589 C CA . GLU A 1 83 ? -3.817 0.367 -5.938 1.00 95.81 83 GLU A CA 1
ATOM 590 C C . GLU A 1 83 ? -5.214 0.932 -5.658 1.00 95.81 83 GLU A C 1
ATOM 592 O O . GLU A 1 83 ? -5.475 1.433 -4.563 1.00 95.81 83 GLU A O 1
ATOM 597 N N . LEU A 1 84 ? -6.139 0.797 -6.613 1.00 96.88 84 LEU A N 1
ATOM 598 C CA . LEU A 1 84 ? -7.514 1.262 -6.453 1.00 96.88 84 LEU A CA 1
ATOM 599 C C . LEU A 1 84 ? -8.246 0.480 -5.356 1.00 96.88 84 LEU A C 1
ATOM 601 O O . LEU A 1 84 ? -8.917 1.074 -4.510 1.00 96.88 84 LEU A O 1
ATOM 605 N N . ALA A 1 85 ? -8.097 -0.845 -5.339 1.00 97.81 85 ALA A N 1
ATOM 606 C CA . ALA A 1 85 ? -8.685 -1.703 -4.318 1.00 97.81 85 ALA A CA 1
ATOM 607 C C . ALA A 1 85 ? -8.142 -1.368 -2.922 1.00 97.81 85 ALA A C 1
ATOM 609 O O . ALA A 1 85 ? -8.919 -1.303 -1.966 1.00 97.81 85 ALA A O 1
ATOM 610 N N . LEU A 1 86 ? -6.837 -1.102 -2.800 1.00 97.94 86 LEU A N 1
ATOM 611 C CA . LEU A 1 86 ? -6.221 -0.652 -1.551 1.00 97.94 86 LEU A CA 1
ATOM 612 C C . LEU A 1 86 ? -6.796 0.695 -1.104 1.00 97.94 86 LEU A C 1
ATOM 614 O O . LEU A 1 86 ? -7.254 0.802 0.034 1.00 97.94 86 LEU A O 1
ATOM 618 N N . ALA A 1 87 ? -6.857 1.688 -1.998 1.00 97.75 87 ALA A N 1
ATOM 619 C CA . ALA A 1 87 ? -7.422 3.004 -1.702 1.00 97.75 87 ALA A CA 1
ATOM 620 C C . ALA A 1 87 ? -8.862 2.896 -1.173 1.00 97.75 87 ALA A C 1
ATOM 622 O O . ALA A 1 87 ? -9.163 3.370 -0.077 1.00 97.75 87 ALA A O 1
ATOM 623 N N . VAL A 1 88 ? -9.737 2.193 -1.900 1.00 98.00 88 VAL A N 1
ATOM 624 C CA . VAL A 1 88 ? -11.138 1.981 -1.501 1.00 98.00 88 VAL A CA 1
ATOM 625 C C . VAL A 1 88 ? -11.232 1.247 -0.164 1.00 98.00 88 VAL A C 1
ATOM 627 O O . VAL A 1 88 ? -12.021 1.639 0.697 1.00 98.00 88 VAL A O 1
ATOM 630 N N . THR A 1 89 ? -10.412 0.214 0.046 1.00 98.06 89 THR A N 1
ATOM 631 C CA . THR A 1 89 ? -10.428 -0.569 1.289 1.00 98.06 89 THR A CA 1
ATOM 632 C C . THR A 1 89 ? -10.019 0.277 2.490 1.00 98.06 89 THR A C 1
ATOM 634 O O . THR A 1 89 ? -10.698 0.239 3.518 1.00 98.06 89 THR A O 1
ATOM 637 N N . PHE A 1 90 ? -8.960 1.083 2.375 1.00 98.12 90 PHE A N 1
ATOM 638 C CA . PHE A 1 90 ? -8.528 1.959 3.462 1.00 98.12 90 PHE A CA 1
ATOM 639 C C . PHE A 1 90 ? -9.509 3.101 3.724 1.00 98.12 90 PHE A C 1
ATOM 641 O O . PHE A 1 90 ? -9.762 3.410 4.889 1.00 98.12 90 PHE A O 1
ATOM 648 N N . ILE A 1 91 ? -10.126 3.682 2.687 1.00 97.88 91 ILE A N 1
ATOM 649 C CA . ILE A 1 91 ? -11.208 4.665 2.855 1.00 97.88 91 ILE A CA 1
ATOM 650 C C . ILE A 1 91 ? -12.365 4.029 3.631 1.00 97.88 91 ILE A C 1
ATOM 652 O O . ILE A 1 91 ? -12.798 4.565 4.652 1.00 97.88 91 ILE A O 1
ATOM 656 N N . ALA A 1 92 ? -12.843 2.863 3.189 1.00 97.12 92 ALA A N 1
ATOM 657 C CA . ALA A 1 92 ? -13.957 2.171 3.825 1.00 97.12 92 ALA A CA 1
ATOM 658 C C . ALA A 1 92 ? -13.643 1.796 5.280 1.00 97.12 92 ALA A C 1
ATOM 660 O O . ALA A 1 92 ? -14.475 2.016 6.162 1.00 97.12 92 ALA A O 1
ATOM 661 N N . ALA A 1 93 ? -12.439 1.285 5.549 1.00 95.56 93 ALA A N 1
ATOM 662 C CA . ALA A 1 93 ? -12.002 0.941 6.896 1.00 95.56 93 ALA A CA 1
ATOM 663 C C . ALA A 1 93 ? -11.920 2.181 7.801 1.00 95.56 93 ALA A C 1
ATOM 665 O O . ALA A 1 93 ? -12.454 2.162 8.908 1.00 95.56 93 ALA A O 1
ATOM 666 N N . THR A 1 94 ? -11.349 3.282 7.306 1.00 96.00 94 THR A N 1
ATOM 667 C CA . THR A 1 94 ? -11.264 4.556 8.036 1.00 96.00 94 THR A CA 1
ATOM 668 C C . THR A 1 94 ? -12.651 5.091 8.377 1.00 96.00 94 THR A C 1
ATOM 670 O O . THR A 1 94 ? -12.931 5.405 9.532 1.00 96.00 94 THR A O 1
ATOM 673 N N . LEU A 1 95 ? -13.562 5.139 7.400 1.00 95.62 95 LEU A N 1
ATOM 674 C CA . LEU A 1 95 ? -14.937 5.593 7.617 1.00 95.62 95 LEU A CA 1
ATOM 675 C C . LEU A 1 95 ? -15.698 4.682 8.586 1.00 95.62 95 LEU A C 1
ATOM 677 O O . LEU A 1 95 ? -16.463 5.172 9.417 1.00 95.62 95 LEU A O 1
ATOM 681 N N . ALA A 1 96 ? -15.493 3.366 8.502 1.00 93.88 96 ALA A N 1
ATOM 682 C CA . ALA A 1 96 ? -16.106 2.414 9.419 1.00 93.88 96 ALA A CA 1
ATOM 683 C C . ALA A 1 96 ? -15.611 2.609 10.859 1.00 93.88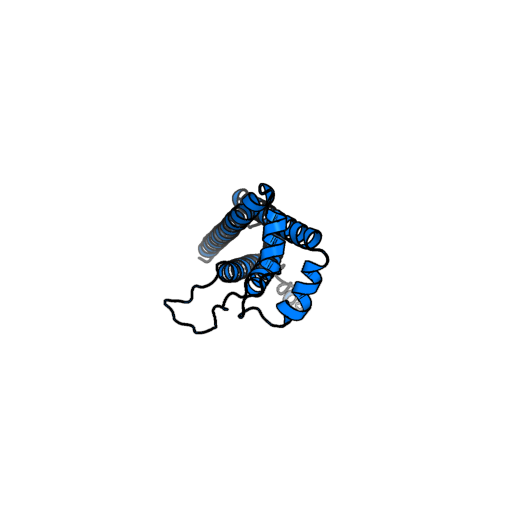 96 ALA A C 1
ATOM 685 O O . ALA A 1 96 ? -16.422 2.554 11.781 1.00 93.88 96 ALA A O 1
ATOM 686 N N . LEU A 1 97 ? -14.317 2.884 11.054 1.00 92.00 97 LEU A N 1
ATOM 687 C CA . LEU A 1 97 ? -13.753 3.195 12.369 1.00 92.00 97 LEU A CA 1
ATOM 688 C C . LEU A 1 97 ? -14.264 4.536 12.911 1.00 92.00 97 LEU A C 1
ATOM 690 O O . LEU A 1 97 ? -14.679 4.591 14.063 1.00 92.00 97 LEU A O 1
ATOM 694 N N . LEU A 1 98 ? -14.329 5.584 12.081 1.00 92.06 98 LEU A N 1
ATOM 695 C CA . LEU A 1 98 ? -14.851 6.901 12.477 1.00 92.06 98 LEU A CA 1
ATOM 696 C C . LEU A 1 98 ? -16.329 6.864 12.888 1.00 92.06 98 LEU A C 1
ATOM 698 O O . LEU A 1 98 ? -16.752 7.602 13.776 1.00 92.06 98 LEU A O 1
ATOM 702 N N . ARG A 1 99 ? -17.136 6.016 12.241 1.00 89.94 99 ARG A N 1
ATOM 703 C CA . ARG A 1 99 ? -18.564 5.863 12.562 1.00 89.94 99 ARG A CA 1
ATOM 704 C C . ARG A 1 99 ? -18.809 5.047 13.830 1.00 89.94 99 ARG A C 1
ATOM 706 O O . ARG A 1 99 ? -19.904 5.119 14.389 1.00 89.94 99 ARG A O 1
ATOM 713 N N . HIS A 1 100 ? -17.835 4.263 14.283 1.00 83.56 100 HIS A N 1
ATOM 714 C CA . HIS A 1 100 ? -18.019 3.353 15.404 1.00 83.56 100 HIS A CA 1
ATOM 715 C C . HIS A 1 100 ? -17.673 4.036 16.735 1.00 83.56 100 HIS A C 1
ATOM 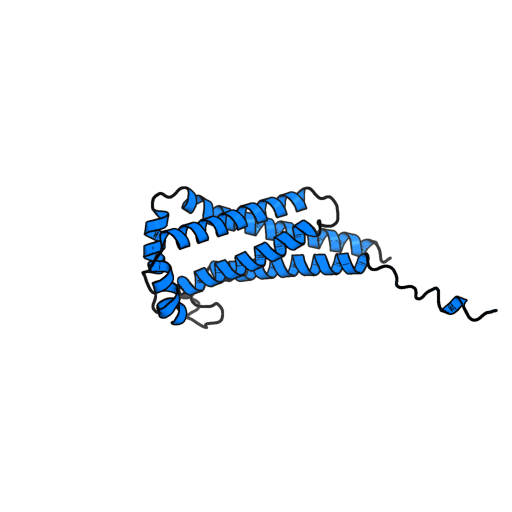717 O O . HIS A 1 100 ? -16.540 4.439 16.966 1.00 83.56 100 HIS A O 1
ATOM 723 N N . ARG A 1 101 ? -18.640 4.133 17.657 1.00 70.81 101 ARG A N 1
ATOM 724 C CA . ARG A 1 101 ? -18.468 4.790 18.976 1.00 70.81 101 ARG A CA 1
ATOM 725 C C . ARG A 1 101 ? -17.893 3.881 20.074 1.00 70.81 101 ARG A C 1
ATOM 727 O O . ARG A 1 101 ? -17.968 4.204 21.253 1.00 70.81 101 ARG A O 1
ATOM 734 N N . GLY A 1 102 ? -17.360 2.725 19.700 1.00 73.31 102 GLY A N 1
ATOM 735 C CA . GLY A 1 102 ? -16.896 1.688 20.624 1.00 73.31 102 GLY A CA 1
ATOM 736 C C . GLY A 1 102 ? -15.770 0.869 20.007 1.00 73.31 102 GLY A C 1
ATOM 737 O O . GLY A 1 102 ? -15.138 1.320 19.055 1.00 73.31 102 GLY A O 1
ATOM 738 N N . SER A 1 103 ? -15.543 -0.349 20.497 1.00 74.75 103 SER A N 1
ATOM 739 C CA . SER A 1 103 ? -14.489 -1.221 19.971 1.00 74.75 103 SER A CA 1
ATOM 740 C C . SER A 1 103 ? -14.610 -1.421 18.459 1.00 74.75 103 SER A C 1
ATOM 742 O O . SER A 1 103 ? -15.694 -1.690 17.942 1.00 74.75 103 SER A O 1
ATOM 744 N N . ALA A 1 104 ? -13.484 -1.294 17.759 1.00 83.19 104 ALA A N 1
ATOM 745 C CA . ALA A 1 104 ? -13.421 -1.442 16.313 1.00 83.19 104 ALA A CA 1
ATOM 746 C C . ALA A 1 104 ? -13.964 -2.817 15.861 1.00 83.19 104 ALA A C 1
ATOM 748 O O . ALA A 1 104 ? -13.567 -3.844 16.426 1.00 83.19 104 ALA A O 1
ATOM 749 N N . PRO A 1 105 ? -14.828 -2.881 14.829 1.00 89.06 105 PRO A N 1
ATOM 750 C CA . PRO A 1 105 ? -15.368 -4.149 14.356 1.00 89.06 105 PRO A CA 1
ATOM 751 C C . PRO A 1 105 ? -14.253 -5.089 13.892 1.00 89.06 105 PRO A C 1
ATOM 753 O O . PRO A 1 105 ? -13.452 -4.740 13.024 1.00 89.06 105 PRO A O 1
ATOM 756 N N . ARG A 1 106 ? -14.240 -6.331 14.392 1.00 90.44 106 ARG A N 1
ATOM 757 C CA . ARG A 1 106 ? -13.203 -7.328 14.055 1.00 90.44 106 ARG A CA 1
ATOM 758 C C . ARG A 1 106 ? -13.022 -7.527 12.546 1.00 90.44 106 ARG A C 1
ATOM 760 O O . ARG A 1 106 ? -11.900 -7.711 12.092 1.00 90.44 106 ARG A O 1
ATOM 767 N N . ARG A 1 107 ? -14.113 -7.483 11.771 1.00 93.62 107 ARG A N 1
ATOM 768 C CA . ARG A 1 107 ? -14.070 -7.613 10.302 1.00 93.62 107 ARG A CA 1
ATOM 769 C C . ARG A 1 107 ? -13.308 -6.460 9.644 1.00 93.62 107 ARG A C 1
ATOM 771 O O . ARG A 1 107 ? -12.524 -6.712 8.739 1.00 93.62 107 ARG A O 1
ATOM 778 N N . VAL A 1 108 ? -13.499 -5.232 10.132 1.00 94.06 108 VAL A N 1
ATOM 779 C CA . VAL A 1 108 ? -12.791 -4.036 9.645 1.00 94.06 108 VAL A CA 1
ATOM 780 C C . VAL A 1 108 ? -11.307 -4.137 9.973 1.00 94.06 108 VAL A C 1
ATOM 782 O O . VAL A 1 108 ? -10.474 -3.915 9.102 1.00 94.06 108 VAL A O 1
ATOM 785 N N . LEU A 1 109 ? -10.975 -4.551 11.200 1.00 94.25 109 LEU A N 1
ATOM 786 C CA . LEU A 1 109 ? -9.586 -4.767 11.602 1.00 94.25 109 LEU A CA 1
ATOM 787 C C . LEU A 1 109 ? -8.909 -5.843 10.744 1.00 94.25 109 LEU A C 1
ATOM 789 O O . LEU A 1 109 ? -7.803 -5.626 10.269 1.00 94.25 109 LEU A O 1
ATOM 793 N N . LEU A 1 110 ? -9.581 -6.975 10.504 1.00 95.38 110 LEU A N 1
ATOM 794 C CA . LEU A 1 110 ? -9.039 -8.066 9.691 1.00 95.38 110 LEU A CA 1
ATOM 795 C C . LEU A 1 110 ? -8.824 -7.632 8.236 1.00 95.38 110 LEU A C 1
ATOM 797 O O . LEU A 1 110 ? -7.755 -7.877 7.683 1.00 95.38 110 LEU A O 1
ATOM 801 N N . ALA A 1 111 ? -9.814 -6.964 7.636 1.00 95.50 111 ALA A N 1
ATOM 802 C CA . ALA A 1 111 ? -9.699 -6.417 6.287 1.00 95.50 111 ALA A CA 1
ATOM 803 C C . ALA A 1 111 ? -8.548 -5.406 6.196 1.00 95.50 111 ALA A C 1
ATOM 805 O O . ALA A 1 111 ? -7.733 -5.489 5.283 1.00 95.50 111 ALA A O 1
ATOM 806 N N . GLY A 1 112 ? -8.426 -4.515 7.185 1.00 95.88 112 GLY A N 1
ATOM 807 C CA . GLY A 1 112 ? -7.329 -3.557 7.281 1.00 95.88 112 GLY A CA 1
ATOM 808 C C . GLY A 1 112 ? -5.958 -4.218 7.432 1.00 95.88 112 GLY A C 1
ATOM 809 O O . GLY A 1 112 ? -5.009 -3.782 6.785 1.00 95.88 112 GLY A O 1
ATOM 810 N N . THR A 1 113 ? -5.842 -5.293 8.221 1.00 97.31 113 THR A N 1
ATOM 811 C CA . THR A 1 113 ? -4.606 -6.085 8.327 1.00 97.31 113 THR A CA 1
ATOM 812 C C . THR A 1 113 ? -4.233 -6.697 6.981 1.00 97.31 113 THR A C 1
ATOM 814 O O . THR A 1 113 ? -3.104 -6.522 6.536 1.00 97.31 113 THR A O 1
ATOM 817 N N . VAL A 1 114 ? -5.166 -7.383 6.314 1.00 98.06 114 VAL A N 1
ATOM 818 C CA . VAL A 1 114 ? -4.906 -8.027 5.016 1.00 98.06 114 VAL A CA 1
ATOM 819 C C . VAL A 1 114 ? -4.535 -6.991 3.955 1.00 98.06 114 VAL A C 1
ATOM 821 O O . VAL A 1 114 ? -3.521 -7.153 3.281 1.00 98.06 114 VAL A O 1
ATOM 824 N N . ALA A 1 115 ? -5.295 -5.898 3.856 1.00 97.69 115 ALA A N 1
ATOM 825 C CA . ALA A 1 115 ? -5.004 -4.803 2.935 1.00 97.69 115 ALA A CA 1
ATOM 826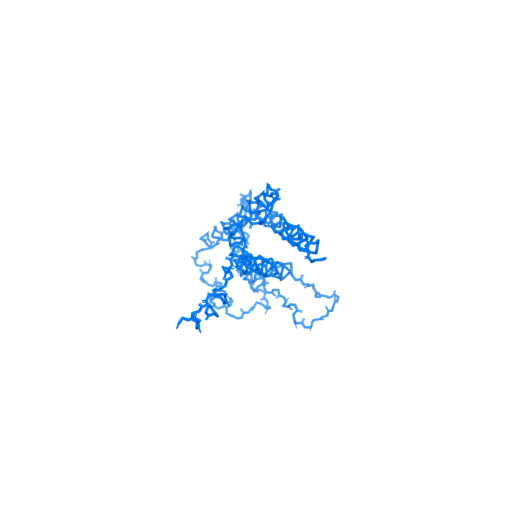 C C . ALA A 1 115 ? -3.626 -4.190 3.201 1.00 97.69 115 ALA A C 1
ATOM 828 O O . ALA A 1 115 ? -2.871 -3.959 2.266 1.00 97.69 115 ALA A O 1
ATOM 829 N N . SER A 1 116 ? -3.255 -4.005 4.470 1.00 98.12 116 SER A N 1
ATOM 830 C CA . SER A 1 116 ? -1.932 -3.498 4.844 1.00 98.12 116 SER A CA 1
ATOM 831 C C . SER A 1 116 ? -0.803 -4.468 4.479 1.00 98.12 116 SER A C 1
ATOM 833 O O . SER A 1 116 ? 0.253 -4.043 4.032 1.00 98.12 116 SER A O 1
ATOM 835 N N . LEU A 1 117 ? -1.001 -5.781 4.601 1.00 98.31 117 LEU A N 1
ATOM 836 C CA . LEU A 1 117 ? 0.010 -6.748 4.158 1.00 98.31 117 LEU A CA 1
ATOM 837 C C . LEU A 1 117 ? 0.178 -6.743 2.632 1.00 98.31 117 LEU A C 1
ATOM 839 O O . LEU A 1 117 ? 1.305 -6.789 2.142 1.00 98.31 117 LEU A O 1
ATOM 843 N N . ILE A 1 118 ? -0.925 -6.631 1.886 1.00 98.06 118 ILE A N 1
ATOM 844 C CA . ILE A 1 118 ? -0.886 -6.500 0.423 1.00 98.06 118 ILE A CA 1
ATOM 845 C C . ILE A 1 118 ? -0.198 -5.190 0.024 1.00 98.06 118 ILE A C 1
ATOM 847 O O . ILE A 1 118 ? 0.690 -5.210 -0.822 1.00 98.06 118 ILE A O 1
ATOM 851 N N . ALA A 1 119 ? -0.550 -4.074 0.668 1.00 98.00 119 ALA A N 1
ATOM 852 C CA . ALA A 1 119 ? 0.070 -2.765 0.474 1.00 98.00 119 ALA A CA 1
ATOM 853 C C . ALA A 1 119 ? 1.586 -2.804 0.716 1.00 98.00 119 ALA A C 1
ATOM 855 O O . ALA A 1 119 ? 2.350 -2.310 -0.111 1.00 98.00 119 ALA A O 1
ATOM 856 N N . ALA A 1 120 ? 2.028 -3.456 1.798 1.00 97.88 120 ALA A N 1
ATOM 857 C CA . ALA A 1 120 ? 3.444 -3.641 2.099 1.00 97.88 120 ALA A CA 1
ATOM 858 C C . ALA A 1 120 ? 4.152 -4.452 1.006 1.00 97.88 120 ALA A C 1
ATOM 860 O O . ALA A 1 120 ? 5.200 -4.045 0.510 1.00 97.88 120 ALA A O 1
ATOM 861 N N . GLY A 1 121 ? 3.570 -5.582 0.595 1.00 96.94 121 GLY A N 1
ATOM 862 C CA . GLY A 1 121 ? 4.127 -6.402 -0.477 1.00 96.94 121 GLY A CA 1
ATOM 863 C C . GLY A 1 121 ? 4.212 -5.642 -1.800 1.00 96.94 121 GLY A C 1
ATOM 864 O O . GLY A 1 121 ? 5.245 -5.674 -2.465 1.00 96.94 121 GLY A O 1
ATOM 865 N N . PHE A 1 122 ? 3.155 -4.921 -2.166 1.00 95.81 122 PHE A N 1
ATOM 866 C CA . PHE A 1 122 ? 3.092 -4.156 -3.406 1.00 95.81 122 PHE A CA 1
ATOM 867 C C . PHE A 1 122 ? 4.107 -3.005 -3.426 1.00 95.81 122 PHE A C 1
ATOM 869 O O . PHE A 1 122 ? 4.881 -2.901 -4.374 1.00 95.81 122 PHE A O 1
ATOM 876 N N . ALA A 1 123 ? 4.179 -2.203 -2.357 1.00 95.62 123 ALA A N 1
ATOM 877 C CA . ALA A 1 123 ? 5.159 -1.124 -2.232 1.00 95.62 123 ALA A CA 1
ATOM 878 C C . ALA A 1 123 ? 6.602 -1.653 -2.275 1.00 95.62 123 ALA A C 1
ATOM 880 O O . ALA A 1 123 ? 7.440 -1.096 -2.978 1.00 95.62 123 ALA A O 1
ATOM 881 N N . LEU A 1 124 ? 6.882 -2.779 -1.607 1.00 94.44 124 LEU A N 1
ATOM 882 C CA . LEU A 1 124 ? 8.201 -3.409 -1.663 1.00 94.44 124 LEU A CA 1
ATOM 883 C C . LEU A 1 124 ? 8.555 -3.864 -3.084 1.00 94.44 124 LEU A C 1
ATOM 885 O O . LEU A 1 124 ? 9.677 -3.649 -3.533 1.00 94.44 124 LEU A O 1
ATOM 889 N N . ASN A 1 125 ? 7.610 -4.473 -3.807 1.00 91.94 125 ASN A N 1
ATOM 890 C CA . ASN A 1 125 ? 7.843 -4.886 -5.192 1.00 91.94 125 ASN A CA 1
ATOM 891 C C . ASN A 1 125 ? 8.126 -3.683 -6.102 1.00 91.94 125 ASN A C 1
ATOM 893 O O . ASN A 1 125 ? 9.002 -3.774 -6.960 1.00 91.94 125 ASN A O 1
ATOM 897 N N . LEU A 1 126 ? 7.433 -2.556 -5.903 1.00 89.88 126 LEU A N 1
ATOM 898 C CA . LEU A 1 126 ? 7.709 -1.322 -6.640 1.00 89.88 126 LEU A CA 1
ATOM 899 C C . LEU A 1 126 ? 9.104 -0.768 -6.337 1.00 89.88 126 LEU A C 1
ATOM 901 O O . LEU A 1 126 ? 9.825 -0.483 -7.287 1.00 89.88 126 LEU A O 1
ATOM 905 N N . ALA A 1 127 ? 9.511 -0.700 -5.065 1.00 90.44 127 ALA A N 1
ATOM 906 C CA . ALA A 1 127 ? 10.845 -0.230 -4.672 1.00 90.44 127 ALA A CA 1
ATOM 907 C C . ALA A 1 127 ? 11.959 -1.069 -5.319 1.00 90.44 127 ALA A C 1
ATOM 909 O O . ALA A 1 127 ? 12.911 -0.556 -5.907 1.00 90.44 127 ALA A O 1
ATOM 910 N N . LEU A 1 128 ? 11.817 -2.397 -5.262 1.00 89.50 128 LEU A N 1
ATOM 911 C CA . LEU A 1 128 ? 12.791 -3.324 -5.838 1.00 89.50 128 LEU A CA 1
ATOM 912 C C . LEU A 1 128 ? 12.827 -3.231 -7.368 1.00 89.50 128 LEU A C 1
ATOM 914 O O . LEU A 1 128 ? 13.901 -3.295 -7.967 1.00 89.50 128 LEU A O 1
ATOM 918 N N . LEU A 1 129 ? 11.671 -3.046 -8.008 1.00 87.00 129 LEU A N 1
ATOM 919 C CA . LEU A 1 129 ? 11.577 -2.849 -9.451 1.00 87.00 129 LEU A CA 1
ATOM 920 C C . LEU A 1 129 ? 12.163 -1.494 -9.883 1.00 87.00 129 LEU A C 1
ATOM 922 O O . LEU A 1 129 ? 12.849 -1.430 -10.905 1.00 87.00 129 LEU A O 1
ATOM 926 N N . ALA A 1 130 ? 11.956 -0.434 -9.104 1.00 86.12 130 ALA A N 1
ATOM 927 C CA . ALA A 1 130 ? 12.582 0.873 -9.297 1.00 86.12 130 ALA A CA 1
ATOM 928 C C . ALA A 1 130 ? 14.096 0.851 -9.028 1.00 86.12 130 ALA A C 1
ATOM 930 O O . ALA A 1 130 ? 14.801 1.772 -9.427 1.00 86.12 130 ALA A O 1
ATOM 931 N N . GLY A 1 131 ? 14.613 -0.217 -8.408 1.00 85.12 131 GLY A N 1
ATOM 932 C CA . GLY A 1 131 ? 16.016 -0.322 -8.016 1.00 85.12 131 GLY A CA 1
ATOM 933 C C . GLY A 1 131 ? 16.384 0.655 -6.906 1.00 85.12 131 GLY A C 1
ATOM 934 O O . GLY A 1 131 ? 17.540 1.068 -6.819 1.00 85.12 131 GLY A O 1
ATOM 935 N N . ASP A 1 132 ? 15.422 1.037 -6.072 1.00 84.31 132 ASP A N 1
ATOM 936 C CA . ASP A 1 132 ? 15.674 1.948 -4.969 1.00 84.31 132 ASP A CA 1
ATOM 937 C C . ASP A 1 132 ? 16.603 1.301 -3.946 1.00 84.31 132 ASP A C 1
ATOM 939 O O . ASP A 1 132 ? 16.416 0.146 -3.538 1.00 84.31 132 ASP A O 1
ATOM 943 N N . ALA A 1 133 ? 17.596 2.069 -3.500 1.00 79.19 133 ALA A N 1
ATOM 944 C CA . ALA A 1 133 ? 18.509 1.644 -2.454 1.00 79.19 133 ALA A CA 1
ATOM 945 C C . ALA A 1 133 ? 17.717 1.311 -1.183 1.00 79.19 133 ALA A C 1
ATOM 947 O O . ALA A 1 133 ? 16.910 2.111 -0.701 1.00 79.19 133 ALA A O 1
ATOM 948 N N . ALA A 1 134 ? 17.925 0.108 -0.653 1.00 79.62 134 ALA A N 1
ATOM 949 C CA . ALA A 1 134 ? 17.227 -0.313 0.546 1.00 79.62 134 ALA A CA 1
ATOM 950 C C . ALA A 1 134 ? 17.653 0.548 1.749 1.00 79.62 134 ALA A C 1
ATOM 952 O O . ALA A 1 134 ? 18.816 0.933 1.847 1.00 79.62 134 ALA A O 1
ATOM 953 N N . PRO A 1 135 ? 16.769 0.811 2.725 1.00 76.19 135 PRO A N 1
ATOM 954 C CA . PRO A 1 135 ? 17.078 1.724 3.829 1.00 76.19 135 PRO A CA 1
ATOM 955 C C . PRO A 1 135 ? 18.219 1.238 4.740 1.00 76.19 135 PRO A C 1
ATOM 957 O O . PRO A 1 135 ? 18.745 2.013 5.531 1.00 76.19 135 PRO A O 1
ATOM 960 N N . TRP A 1 136 ? 18.610 -0.037 4.645 1.00 78.25 136 TRP A N 1
ATOM 961 C CA . TRP A 1 136 ? 19.754 -0.611 5.361 1.00 78.25 136 TRP A CA 1
ATOM 962 C C . TRP A 1 136 ? 21.072 -0.562 4.575 1.00 78.25 136 TRP A C 1
ATOM 964 O O . TRP A 1 136 ? 22.102 -0.984 5.100 1.00 78.25 136 TRP A O 1
ATOM 974 N N . THR A 1 137 ? 21.080 -0.080 3.328 1.00 73.94 137 THR A N 1
ATOM 975 C CA . THR A 1 137 ? 22.333 0.163 2.606 1.00 73.94 137 THR A CA 1
ATOM 976 C C . THR A 1 137 ? 22.901 1.507 3.036 1.00 73.94 137 THR A C 1
ATOM 978 O O . THR A 1 137 ? 22.276 2.543 2.824 1.00 73.94 137 THR A O 1
ATOM 981 N N . LEU A 1 138 ? 24.078 1.490 3.659 1.00 65.31 138 LEU A N 1
ATOM 982 C CA . LEU A 1 138 ? 24.787 2.698 4.074 1.00 65.31 138 LEU A CA 1
ATOM 983 C C . LEU A 1 138 ? 25.390 3.371 2.831 1.00 65.31 138 LEU A C 1
ATOM 985 O O . LEU A 1 138 ? 26.411 2.924 2.313 1.00 65.31 138 LEU A O 1
ATOM 989 N N . GLY A 1 139 ? 24.711 4.401 2.327 1.00 67.88 139 GLY A N 1
ATOM 990 C CA . GLY A 1 139 ? 25.190 5.285 1.263 1.00 67.88 139 GLY A CA 1
ATOM 991 C C . GLY A 1 139 ? 25.624 6.649 1.802 1.00 67.88 139 GLY A C 1
ATOM 992 O O . GLY A 1 139 ? 25.585 6.898 3.006 1.00 67.88 139 GLY A O 1
ATOM 993 N N . ASP A 1 140 ? 26.025 7.547 0.902 1.00 72.31 140 ASP A N 1
ATOM 994 C CA . ASP A 1 140 ? 26.263 8.951 1.252 1.00 72.31 140 ASP A CA 1
ATOM 995 C C . ASP A 1 140 ? 24.947 9.584 1.757 1.00 72.31 140 ASP A C 1
ATOM 997 O O . ASP A 1 140 ? 23.970 9.621 0.999 1.00 72.31 140 ASP A O 1
ATOM 1001 N N . PRO A 1 141 ? 24.883 10.079 3.008 1.00 68.06 141 PRO A N 1
ATOM 1002 C CA . PRO A 1 141 ? 23.660 10.623 3.602 1.00 68.06 141 PRO A CA 1
ATOM 1003 C C . PRO A 1 141 ? 23.125 11.875 2.890 1.00 68.06 141 PRO A C 1
ATOM 1005 O O . PRO A 1 141 ? 21.965 12.229 3.087 1.00 68.06 141 PRO A O 1
ATOM 1008 N N . PHE A 1 142 ? 23.936 12.544 2.065 1.00 74.25 142 PHE A N 1
ATOM 1009 C CA . PHE A 1 142 ? 23.526 13.720 1.291 1.00 74.25 142 PHE A CA 1
ATOM 1010 C C . PHE A 1 142 ? 23.128 13.388 -0.153 1.00 74.25 142 PHE A C 1
ATOM 1012 O O . PHE A 1 142 ? 22.544 14.232 -0.830 1.00 74.25 142 PHE A O 1
ATOM 1019 N N . ALA A 1 143 ? 23.406 12.165 -0.619 1.00 65.88 143 ALA A N 1
ATOM 1020 C CA . ALA A 1 143 ? 23.051 11.693 -1.959 1.00 65.88 143 ALA A CA 1
ATOM 1021 C C . ALA A 1 143 ? 22.024 10.545 -1.954 1.00 65.88 143 ALA A C 1
ATOM 1023 O O . ALA A 1 143 ? 21.490 10.198 -3.007 1.00 65.88 143 ALA A O 1
ATOM 1024 N N . SER A 1 144 ? 21.737 9.955 -0.788 1.00 63.09 144 SER A N 1
ATOM 1025 C CA . SER A 1 144 ? 20.801 8.840 -0.632 1.00 63.09 144 SER A CA 1
ATOM 1026 C C . SER A 1 144 ? 19.569 9.254 0.175 1.00 63.09 144 SER A C 1
ATOM 1028 O O . SER A 1 144 ? 19.644 9.593 1.353 1.00 63.09 144 SER A O 1
ATOM 1030 N N . GLY A 1 145 ? 18.407 9.247 -0.482 1.00 69.19 145 GLY A N 1
ATOM 1031 C CA . GLY A 1 145 ? 17.105 9.355 0.174 1.00 69.19 145 GLY A CA 1
ATOM 1032 C C . GLY A 1 145 ? 16.491 7.974 0.396 1.00 69.19 145 GLY A C 1
ATOM 1033 O O . GLY A 1 145 ? 16.763 7.039 -0.356 1.00 69.19 145 GLY A O 1
ATOM 1034 N N . VAL A 1 146 ? 15.633 7.841 1.409 1.00 77.12 146 VAL A N 1
ATOM 1035 C CA . VAL A 1 146 ? 14.788 6.648 1.548 1.00 77.12 146 VAL A CA 1
ATOM 1036 C C . VAL A 1 146 ? 13.631 6.783 0.567 1.00 77.12 146 VAL A C 1
ATOM 1038 O O . VAL A 1 146 ? 12.844 7.725 0.677 1.00 77.12 146 VAL A O 1
ATOM 1041 N N . ALA A 1 147 ? 13.525 5.852 -0.381 1.00 86.12 147 ALA A N 1
ATOM 1042 C CA . ALA A 1 147 ? 12.404 5.837 -1.313 1.00 86.12 147 ALA A CA 1
ATOM 1043 C C . ALA A 1 147 ? 11.073 5.754 -0.555 1.00 86.12 147 ALA A C 1
ATOM 1045 O O . ALA A 1 147 ? 10.947 5.045 0.455 1.00 86.12 147 ALA A O 1
ATOM 1046 N N . ILE A 1 148 ? 10.079 6.502 -1.034 1.00 88.75 148 ILE A N 1
ATOM 1047 C CA . ILE A 1 148 ? 8.775 6.616 -0.374 1.00 88.75 148 ILE A CA 1
ATOM 1048 C C . ILE A 1 148 ? 8.098 5.248 -0.246 1.00 88.75 148 ILE A C 1
ATOM 1050 O O . ILE A 1 148 ? 7.404 4.979 0.730 1.00 88.75 148 ILE A O 1
ATOM 1054 N N . GLU A 1 149 ? 8.379 4.341 -1.171 1.00 91.56 149 GLU A N 1
ATOM 1055 C CA . GLU A 1 149 ? 7.924 2.963 -1.194 1.00 91.56 149 GLU A CA 1
ATOM 1056 C C . GLU A 1 149 ? 8.364 2.206 0.065 1.00 91.56 149 GLU A C 1
ATOM 1058 O O . GLU A 1 149 ? 7.537 1.544 0.688 1.00 91.56 149 GLU A O 1
ATOM 1063 N N . TYR A 1 150 ? 9.612 2.351 0.524 1.00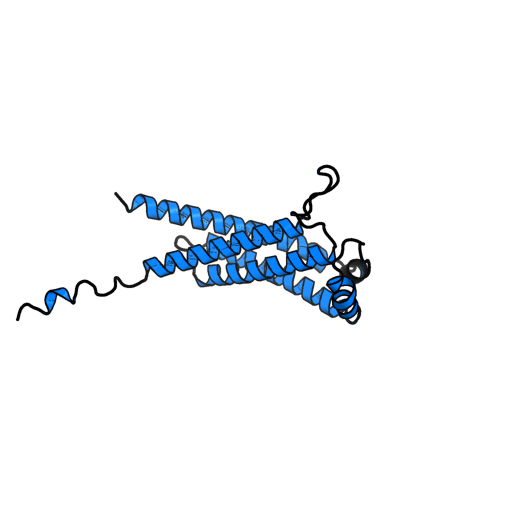 91.56 150 TYR A N 1
ATOM 1064 C CA . TYR A 1 150 ? 10.066 1.711 1.767 1.00 91.56 150 TYR A CA 1
ATOM 1065 C C . TYR A 1 150 ? 9.389 2.303 3.008 1.00 91.56 150 TYR A C 1
ATOM 1067 O O . TYR A 1 150 ? 9.077 1.570 3.952 1.00 91.56 150 TYR A O 1
ATOM 1075 N N . LEU A 1 151 ? 9.098 3.608 3.003 1.00 92.38 151 LEU A N 1
ATOM 1076 C CA . LEU A 1 151 ? 8.292 4.230 4.058 1.00 92.38 151 LEU A CA 1
ATOM 1077 C C . LEU A 1 151 ? 6.865 3.665 4.057 1.00 92.38 151 LEU A C 1
ATOM 1079 O O . LEU A 1 151 ? 6.312 3.396 5.125 1.00 92.38 151 LEU A O 1
ATOM 1083 N N . LEU A 1 152 ? 6.292 3.412 2.877 1.00 94.88 152 LEU A N 1
ATOM 1084 C CA . LEU A 1 152 ? 4.977 2.788 2.739 1.00 94.88 152 LEU A CA 1
ATOM 1085 C C . LEU A 1 152 ? 4.967 1.333 3.194 1.00 94.88 152 LEU A C 1
ATOM 1087 O O . LEU A 1 152 ? 3.997 0.922 3.834 1.00 94.88 152 LEU A O 1
ATOM 1091 N N . VAL A 1 153 ? 6.038 0.572 2.952 1.00 96.44 153 VAL A N 1
ATOM 1092 C CA . VAL A 1 153 ? 6.212 -0.768 3.533 1.00 96.44 153 VAL A CA 1
ATOM 1093 C C . VAL A 1 153 ? 6.138 -0.682 5.056 1.00 96.44 153 VAL A C 1
ATOM 1095 O O . VAL A 1 153 ? 5.324 -1.372 5.668 1.00 96.44 153 VAL A O 1
ATOM 1098 N N . GLY A 1 154 ? 6.929 0.204 5.669 1.00 95.44 154 GLY A N 1
ATOM 1099 C CA . GLY A 1 154 ? 6.944 0.397 7.120 1.00 95.44 154 GLY A CA 1
ATOM 1100 C C . GLY A 1 154 ? 5.577 0.797 7.678 1.00 95.44 154 GLY A C 1
ATOM 1101 O O . GLY A 1 154 ? 5.064 0.143 8.588 1.00 95.44 154 GLY A O 1
ATOM 1102 N N . LEU A 1 155 ? 4.946 1.819 7.092 1.00 96.50 155 LEU A N 1
ATOM 1103 C CA . LEU A 1 155 ? 3.615 2.291 7.482 1.00 96.50 155 LEU A CA 1
ATOM 1104 C C . LEU A 1 155 ? 2.570 1.169 7.415 1.00 96.50 155 LEU A C 1
ATOM 1106 O O . LEU A 1 155 ? 1.759 0.999 8.332 1.00 96.50 155 LEU A O 1
ATOM 1110 N N . SER A 1 156 ? 2.606 0.384 6.342 1.00 97.81 156 SER A N 1
ATOM 1111 C CA . SER A 1 156 ? 1.675 -0.717 6.124 1.00 97.81 156 SER A CA 1
ATOM 1112 C C . SER A 1 156 ? 1.893 -1.835 7.150 1.00 97.81 156 SER A C 1
ATOM 1114 O O . SER A 1 156 ? 0.941 -2.286 7.786 1.00 97.81 156 SER A O 1
ATOM 1116 N N . LEU A 1 157 ? 3.141 -2.231 7.416 1.00 97.88 157 LEU A N 1
ATOM 1117 C CA . LEU A 1 157 ? 3.452 -3.249 8.427 1.00 97.88 157 LEU A CA 1
ATOM 1118 C C . LEU A 1 157 ? 3.072 -2.806 9.846 1.00 97.88 157 LEU A C 1
ATOM 1120 O O . LEU A 1 157 ? 2.501 -3.597 10.599 1.00 97.88 157 LEU A O 1
ATOM 1124 N N . VAL A 1 158 ? 3.314 -1.540 10.200 1.00 96.94 158 VAL A N 1
ATOM 1125 C CA . VAL A 1 158 ? 2.882 -0.969 11.487 1.00 96.94 158 VAL A CA 1
ATOM 1126 C C . VAL A 1 158 ? 1.360 -1.012 11.604 1.00 96.94 158 VAL A C 1
ATOM 1128 O O . VAL A 1 158 ? 0.833 -1.490 12.609 1.00 96.94 158 VAL A O 1
ATOM 1131 N N . THR A 1 159 ? 0.638 -0.600 10.560 1.00 97.06 159 THR A N 1
ATOM 1132 C CA . THR A 1 159 ? -0.832 -0.639 10.549 1.00 97.06 159 THR A CA 1
ATOM 1133 C C . THR A 1 159 ? -1.357 -2.068 10.698 1.00 97.06 159 THR A C 1
ATOM 1135 O O . THR A 1 159 ? -2.257 -2.313 11.506 1.00 97.06 159 THR A O 1
ATOM 1138 N N . ALA A 1 160 ? -0.767 -3.030 9.978 1.00 97.12 160 ALA A N 1
ATOM 1139 C CA . ALA A 1 160 ? -1.110 -4.445 10.084 1.00 97.12 160 ALA A CA 1
ATOM 1140 C C . ALA A 1 160 ? -0.896 -4.970 11.511 1.00 97.12 160 ALA A C 1
ATOM 1142 O O . ALA A 1 160 ? -1.786 -5.619 12.068 1.00 97.12 160 ALA A O 1
ATOM 1143 N N . GLY A 1 161 ? 0.254 -4.643 12.111 1.00 95.81 161 GLY A N 1
ATOM 1144 C CA . GLY A 1 161 ? 0.610 -5.000 13.480 1.00 95.81 161 GLY A CA 1
ATOM 1145 C C . GLY A 1 161 ? -0.373 -4.435 14.503 1.00 95.81 161 GLY A C 1
ATOM 1146 O O . GLY A 1 161 ? -0.925 -5.198 15.293 1.00 95.81 161 GLY A O 1
ATOM 1147 N N . CYS A 1 162 ? -0.663 -3.132 14.450 1.00 93.81 162 CYS A N 1
ATOM 1148 C CA . CYS A 1 162 ? -1.623 -2.471 15.340 1.00 93.81 162 CYS A CA 1
ATOM 1149 C C . CYS A 1 162 ? -3.043 -3.045 15.208 1.00 93.81 162 CYS A C 1
ATOM 1151 O O . CYS A 1 162 ? -3.716 -3.296 16.212 1.00 93.81 162 CYS A O 1
ATOM 1153 N N . ALA A 1 163 ? -3.512 -3.294 13.983 1.00 93.19 163 ALA A N 1
ATOM 1154 C CA . ALA A 1 163 ? -4.816 -3.915 13.761 1.00 93.19 163 ALA A CA 1
ATOM 1155 C C . ALA A 1 163 ? -4.859 -5.341 14.337 1.00 93.19 163 ALA A C 1
ATOM 1157 O O . ALA A 1 163 ? -5.805 -5.706 15.039 1.00 93.19 163 ALA A O 1
ATOM 1158 N N . PHE A 1 164 ? -3.809 -6.134 14.115 1.00 93.62 164 PHE A N 1
ATOM 1159 C CA . PHE A 1 164 ? -3.729 -7.508 14.600 1.00 93.62 164 PHE A CA 1
ATOM 1160 C C . PHE A 1 164 ? -3.646 -7.598 16.129 1.00 93.62 164 PHE A C 1
ATOM 1162 O O . PHE A 1 164 ? -4.344 -8.411 16.742 1.00 93.62 164 PHE A O 1
ATOM 1169 N N . THR A 1 165 ? -2.838 -6.752 16.773 1.00 91.56 165 THR A N 1
ATOM 1170 C CA . THR A 1 165 ? -2.760 -6.697 18.241 1.00 91.56 165 THR A CA 1
ATOM 1171 C C . THR A 1 165 ? -4.094 -6.279 18.850 1.00 91.56 165 THR A C 1
ATOM 1173 O O . THR A 1 165 ? -4.513 -6.887 19.836 1.00 91.56 165 THR A O 1
ATOM 1176 N N . THR A 1 166 ? -4.817 -5.350 18.215 1.00 89.25 166 THR A N 1
ATOM 1177 C CA . THR A 1 166 ? -6.177 -4.958 18.622 1.00 89.25 166 THR A CA 1
ATOM 1178 C C . THR A 1 166 ? -7.144 -6.145 18.549 1.00 89.25 166 THR A C 1
ATOM 1180 O O . THR A 1 166 ? -7.842 -6.425 19.522 1.00 89.25 166 THR A O 1
ATOM 1183 N N . ILE A 1 167 ? -7.131 -6.920 17.454 1.00 90.44 167 ILE A N 1
ATOM 1184 C CA . ILE A 1 167 ? -7.948 -8.143 17.324 1.00 90.44 167 ILE A CA 1
ATOM 1185 C C . ILE A 1 167 ? -7.640 -9.133 18.457 1.00 90.44 167 ILE A C 1
ATOM 1187 O O . ILE A 1 167 ? -8.559 -9.690 19.065 1.00 90.44 167 ILE A O 1
ATOM 1191 N N . ARG A 1 168 ? -6.353 -9.367 18.751 1.00 88.50 168 ARG A N 1
ATOM 1192 C CA . ARG A 1 168 ? -5.934 -10.301 19.810 1.00 88.50 168 ARG A CA 1
ATOM 1193 C C . ARG A 1 168 ? -6.342 -9.822 21.199 1.00 88.50 168 ARG A C 1
ATOM 1195 O O . ARG A 1 168 ? -6.745 -10.648 22.017 1.00 88.50 168 ARG A O 1
ATOM 1202 N N . ALA A 1 169 ? -6.252 -8.522 21.468 1.00 85.25 169 ALA A N 1
ATOM 1203 C CA . ALA A 1 169 ? -6.670 -7.941 22.737 1.00 85.25 169 ALA A CA 1
ATOM 1204 C C . ALA A 1 169 ? -8.181 -8.113 22.957 1.00 85.25 169 ALA A C 1
ATOM 1206 O O . ALA A 1 169 ? -8.593 -8.597 24.012 1.00 85.25 169 ALA A O 1
ATOM 1207 N N . SER A 1 170 ? -9.001 -7.833 21.938 1.00 82.19 170 SER A N 1
ATOM 1208 C CA . SER A 1 170 ? -10.456 -8.016 22.017 1.00 82.19 170 SER A CA 1
ATOM 1209 C C . SER A 1 170 ? -10.860 -9.479 22.225 1.00 82.19 170 SER A C 1
ATOM 1211 O O . SER A 1 170 ? -11.803 -9.752 22.966 1.00 82.19 170 SER A O 1
ATOM 1213 N N . ALA A 1 171 ? -10.139 -10.433 21.626 1.00 82.00 171 ALA A N 1
ATOM 1214 C CA . ALA A 1 171 ? -10.406 -11.861 21.813 1.00 82.00 171 ALA A CA 1
ATOM 1215 C C . ALA A 1 171 ? -10.134 -12.334 23.253 1.00 82.00 171 ALA A C 1
ATOM 1217 O O . ALA A 1 171 ? -10.889 -13.143 23.783 1.00 82.00 171 ALA A O 1
ATOM 1218 N N . ARG A 1 172 ? -9.090 -11.806 23.910 1.00 75.88 172 ARG A N 1
ATOM 1219 C CA . ARG A 1 172 ? -8.761 -12.144 25.307 1.00 75.88 172 ARG A CA 1
ATOM 1220 C C . ARG A 1 172 ? -9.811 -11.648 26.302 1.00 75.88 172 ARG A C 1
ATOM 1222 O O . ARG A 1 172 ? -10.035 -12.307 27.305 1.00 75.88 172 ARG A O 1
ATOM 1229 N N . GLN A 1 173 ? -10.462 -10.522 26.015 1.00 70.44 173 GLN A N 1
ATOM 1230 C CA . GLN A 1 173 ? -11.511 -9.954 26.872 1.00 70.44 173 GLN A CA 1
ATOM 1231 C C . GLN A 1 173 ? -12.832 -10.738 26.817 1.00 70.44 173 GLN A C 1
ATOM 1233 O O . GLN A 1 173 ? -13.602 -10.689 27.768 1.00 70.44 173 GLN A O 1
ATOM 1238 N N . HIS A 1 174 ? -13.085 -11.460 25.721 1.00 60.41 174 HIS A N 1
ATOM 1239 C CA . HIS A 1 174 ? -14.289 -12.278 25.526 1.00 60.41 174 HIS A CA 1
ATOM 1240 C C . HIS A 1 174 ? -14.044 -13.770 25.778 1.00 60.41 174 HIS A C 1
ATOM 1242 O O . HIS A 1 174 ? -14.956 -14.575 25.592 1.00 60.41 174 HIS A O 1
ATOM 1248 N N . ALA A 1 175 ? -12.827 -14.159 26.173 1.00 57.06 175 ALA A N 1
ATOM 1249 C CA . ALA A 1 175 ? -12.589 -15.515 26.635 1.00 57.06 175 ALA A CA 1
ATOM 1250 C C . ALA A 1 175 ? -13.443 -15.718 27.898 1.00 57.06 175 ALA A C 1
ATOM 1252 O O . ALA A 1 175 ? -13.278 -14.945 28.847 1.00 57.06 175 ALA A O 1
ATOM 1253 N N . PRO A 1 176 ? -14.375 -16.692 27.917 1.00 57.66 176 PRO A N 1
ATOM 1254 C CA . PRO A 1 176 ? -15.142 -16.973 29.119 1.00 57.66 176 PRO A CA 1
ATOM 1255 C C . PRO A 1 176 ? -14.139 -17.223 30.238 1.00 57.66 176 PRO A C 1
ATOM 1257 O O . PRO A 1 176 ? -13.148 -17.924 30.012 1.00 57.66 176 PRO A O 1
ATOM 1260 N N . ALA A 1 177 ? -14.363 -16.607 31.402 1.00 58.97 177 ALA A N 1
ATOM 1261 C CA . ALA A 1 177 ? -13.626 -16.937 32.611 1.00 58.97 177 ALA A CA 1
ATOM 1262 C C . ALA A 1 177 ? -13.714 -18.456 32.750 1.00 58.97 177 ALA A C 1
ATOM 1264 O O . ALA A 1 177 ? -14.785 -19.001 33.015 1.00 58.97 177 ALA A O 1
ATOM 1265 N N . ARG A 1 178 ? -12.621 -19.132 32.384 1.00 57.72 178 ARG A N 1
ATOM 1266 C CA . ARG A 1 178 ? -12.554 -20.586 32.337 1.00 57.72 178 ARG A CA 1
ATOM 1267 C C . ARG A 1 178 ? -12.981 -21.057 33.718 1.00 57.72 178 ARG A C 1
ATOM 1269 O O . ARG A 1 178 ? -12.589 -20.429 34.697 1.00 57.72 178 ARG A O 1
ATOM 1276 N N . ALA A 1 179 ? -13.832 -22.074 33.738 1.00 54.50 179 ALA A N 1
ATOM 1277 C CA . ALA A 1 179 ? -14.511 -22.673 34.878 1.00 54.50 179 ALA A CA 1
ATOM 1278 C C . ALA A 1 179 ? -13.556 -23.161 35.994 1.00 54.50 179 ALA A C 1
ATOM 1280 O O . ALA A 1 179 ? -13.510 -24.339 36.318 1.00 54.50 179 ALA A O 1
ATOM 1281 N N . ASP A 1 180 ? -12.793 -22.247 36.590 1.00 54.19 180 ASP A N 1
ATOM 1282 C CA . ASP A 1 180 ? -11.906 -22.472 37.733 1.00 54.19 180 ASP A CA 1
ATOM 1283 C C . ASP A 1 180 ? -12.639 -22.264 39.066 1.00 54.19 180 ASP A C 1
ATOM 1285 O O . ASP A 1 180 ? -12.047 -22.366 40.137 1.00 54.19 180 ASP A O 1
ATOM 1289 N N . ARG A 1 181 ? -13.943 -21.958 39.015 1.00 54.62 181 ARG A N 1
ATOM 1290 C CA . ARG A 1 181 ? -14.793 -21.816 40.202 1.00 54.62 181 ARG A CA 1
ATOM 1291 C C . ARG A 1 181 ? -15.619 -23.051 40.542 1.00 54.62 181 ARG A C 1
ATOM 1293 O O . ARG A 1 181 ? -16.065 -23.138 41.679 1.00 54.62 181 ARG A O 1
ATOM 1300 N N . ASP A 1 182 ? -15.753 -24.006 39.626 1.00 57.41 182 ASP A N 1
ATOM 1301 C CA . ASP A 1 182 ? -16.687 -25.122 39.822 1.00 57.41 182 ASP A CA 1
ATOM 1302 C C . ASP A 1 182 ? -16.000 -26.415 40.286 1.00 57.41 182 ASP A C 1
ATOM 1304 O O . ASP A 1 182 ? -16.669 -27.311 40.792 1.00 57.41 182 ASP A O 1
ATOM 1308 N N . TRP A 1 183 ? -14.668 -26.517 40.206 1.00 59.81 183 TRP A N 1
ATOM 1309 C CA . TRP A 1 183 ? -13.956 -27.722 40.652 1.00 59.81 183 TRP A CA 1
ATOM 1310 C C . TRP A 1 183 ? -13.715 -27.789 42.166 1.00 59.81 183 TRP A C 1
ATOM 1312 O O . TRP A 1 183 ? -13.528 -28.875 42.698 1.00 59.81 183 TRP A O 1
ATOM 1322 N N . TRP A 1 184 ? -13.784 -26.663 42.883 1.00 62.88 184 TRP A N 1
ATOM 1323 C CA . TRP A 1 184 ? -13.639 -26.641 44.346 1.00 62.88 184 TRP A CA 1
ATOM 1324 C C . TRP A 1 184 ? -14.937 -26.971 45.102 1.00 62.88 184 TRP A C 1
ATOM 1326 O O . TRP A 1 184 ? -14.909 -27.114 46.319 1.00 62.88 184 TRP A O 1
ATOM 1336 N N . MET A 1 185 ? -16.075 -27.067 44.405 1.00 59.84 185 MET A N 1
ATOM 1337 C CA . MET A 1 185 ? -17.389 -27.345 45.009 1.00 59.84 185 MET A CA 1
ATOM 1338 C C . MET A 1 185 ? -17.802 -28.823 44.906 1.00 59.84 185 MET A C 1
ATOM 1340 O O . MET A 1 185 ? -18.899 -29.173 45.333 1.00 59.84 185 MET A O 1
ATOM 1344 N N . ALA A 1 186 ? -16.957 -29.691 44.341 1.00 62.34 186 ALA A N 1
ATOM 1345 C CA . ALA A 1 186 ? -17.287 -31.102 44.128 1.00 62.34 186 ALA A CA 1
ATOM 1346 C C . ALA A 1 186 ? -16.864 -32.047 45.276 1.00 62.34 186 ALA A C 1
ATOM 1348 O O . ALA A 1 186 ? -17.293 -33.194 45.274 1.00 62.34 186 ALA A O 1
ATOM 1349 N N . ASP A 1 187 ? -16.099 -31.577 46.270 1.00 62.84 187 ASP A N 1
ATOM 1350 C CA . ASP A 1 187 ? -15.476 -32.434 47.302 1.00 62.84 187 ASP A CA 1
ATOM 1351 C C . ASP A 1 187 ? -16.111 -32.324 48.709 1.00 62.84 187 ASP A C 1
ATOM 1353 O O . ASP A 1 187 ? -15.473 -32.644 49.711 1.00 62.84 187 ASP A O 1
ATOM 1357 N N . THR A 1 188 ? -17.370 -31.884 48.836 1.00 64.69 188 THR A N 1
ATOM 1358 C CA . THR A 1 188 ? -18.044 -31.765 50.154 1.00 64.69 188 THR A CA 1
ATOM 1359 C C . THR A 1 188 ? -19.337 -32.579 50.306 1.00 64.69 188 THR A C 1
ATOM 1361 O O . THR A 1 188 ? -20.250 -32.115 50.990 1.00 64.69 188 THR A O 1
ATOM 1364 N N . ALA A 1 189 ? -19.448 -33.767 49.702 1.00 63.75 189 ALA A N 1
ATOM 1365 C CA . ALA A 1 189 ? -20.599 -34.663 49.898 1.00 63.75 189 ALA A CA 1
ATOM 1366 C C . ALA A 1 189 ? -20.177 -36.063 50.356 1.00 63.75 189 ALA A C 1
ATOM 1368 O O . ALA A 1 189 ? -19.260 -36.633 49.726 1.00 63.75 189 ALA A O 1
#

Radius of gyration: 22.59 Å; chains: 1; bounding box: 47×48×73 Å